Protein AF-A0A920CQP8-F1 (afdb_monomer)

Mean predicted aligned error: 17.4 Å

Solvent-accessible surface area (backbone atoms only — not comparable to full-atom values): 14244 Å² total; per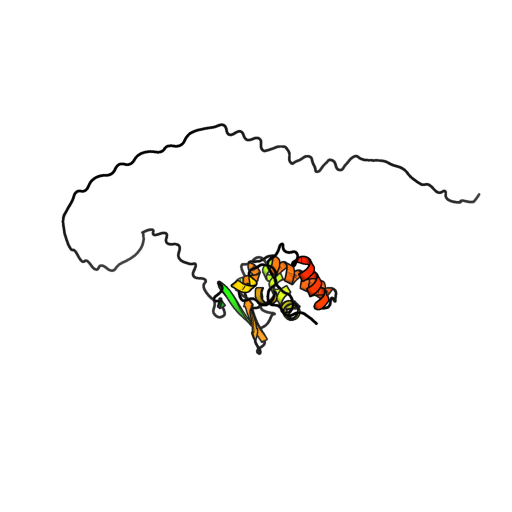-residue (Å²): 134,87,84,89,82,88,80,86,83,84,89,83,87,88,78,98,78,86,84,82,78,85,82,78,86,86,86,86,88,83,88,74,89,81,84,85,82,82,84,89,85,87,84,78,90,80,79,89,82,90,86,82,89,84,89,82,92,77,93,74,94,77,89,82,84,87,88,89,80,93,72,98,68,86,70,77,82,79,74,82,70,51,103,52,44,47,76,44,98,67,72,37,49,29,33,60,30,77,28,82,90,41,78,57,72,88,47,71,89,48,62,69,66,54,54,49,42,49,54,42,34,59,77,38,38,78,56,27,55,52,28,54,33,41,79,58,53,29,74,74,62,68,33,42,16,39,29,37,31,45,38,67,46,74,48,96,88,48,31,27,31,33,27,49,53,35,81,78,34,68,63,52,43,52,49,36,51,51,49,47,53,40,46,75,71,69,48,50,69,53,58,47,39,52,52,52,46,69,69,44,73,72,77,86,42,39,73,62,21,83,34,66,85,73,130

Organism: NCBI:txid116718

Secondary structure (DSSP, 8-state):
-----------------S--SSSSSSSSS-----------------------------------------------------TTEEE-TTS-EEEEESSTTS--GGGTTS-HHHHHHHHHHHHTHHHHTTS---SS-HHHHT--SGGGGTEEEE-TTS-EEEEGGGGG-HHHHHHHHHHHHHHHTT--HHHHHHHHHHHHTTTTSPPPPSPPP--

Radius of gyration: 32.51 Å; Cα contacts (8 Å, |Δi|>4): 215; chains: 1; bounding box: 78×114×40 Å

Sequence (215 aa):
MQKEELHVCKGFKICSRMVYYILGNLLLRYTFETKGRGEMMLGKKTRMTILGVILSSMLLSACGAKEAGDSHESEPATVHVGEHQQLAANGDLQETTQGTDKLPAFLDALDPSLKTAYTTAASVKDILSSIPCYCGCGESAGHKSNLNCFIKDANEDGSVVWDDHGTRCGVCVDTATTVAELNKQGKSVKEIRAVIDGTYSTGKYAPPTPTPEVM

Structure (mmCIF, N/CA/C/O backbone):
data_AF-A0A920CQP8-F1
#
_entry.id   AF-A0A920CQP8-F1
#
loop_
_atom_site.group_PDB
_atom_site.id
_atom_site.type_symbol
_atom_site.label_atom_id
_atom_site.label_alt_id
_atom_site.label_comp_id
_atom_site.label_asym_id
_atom_site.label_entity_id
_atom_site.label_seq_id
_atom_site.pdbx_PDB_ins_code
_atom_site.Cartn_x
_atom_site.Cartn_y
_atom_site.Cartn_z
_atom_site.occupancy
_atom_site.B_iso_or_equiv
_atom_site.auth_seq_id
_atom_site.auth_comp_id
_atom_site.auth_asym_id
_atom_site.auth_atom_id
_atom_site.pdbx_PDB_model_num
ATOM 1 N N . MET A 1 1 ? -13.023 72.791 9.646 1.00 36.91 1 MET A N 1
ATOM 2 C CA . MET A 1 1 ? -14.297 72.042 9.722 1.00 36.91 1 MET A CA 1
ATOM 3 C C . MET A 1 1 ? -14.665 71.667 8.294 1.00 36.91 1 MET A C 1
ATOM 5 O O . MET A 1 1 ? -14.957 72.565 7.525 1.00 36.91 1 MET A O 1
ATOM 9 N N . GLN A 1 2 ? -14.247 70.464 7.874 1.00 39.28 2 GLN A N 1
ATOM 10 C CA . GLN A 1 2 ? -15.105 69.296 7.555 1.00 39.28 2 GLN A CA 1
ATOM 11 C C . GLN A 1 2 ? -15.667 69.401 6.116 1.00 39.28 2 GLN A C 1
ATOM 13 O O . GLN A 1 2 ? -16.292 70.398 5.797 1.00 39.28 2 GLN A O 1
ATOM 18 N N . LYS A 1 3 ? -15.470 68.454 5.188 1.00 38.19 3 LYS A N 1
ATOM 19 C CA . LYS A 1 3 ? -15.333 66.991 5.302 1.00 38.19 3 LYS A CA 1
ATOM 20 C C . LYS A 1 3 ? -14.433 66.392 4.208 1.00 38.19 3 LYS A C 1
ATOM 22 O O . LYS A 1 3 ? -14.233 66.986 3.156 1.00 38.19 3 LYS A O 1
ATOM 27 N N . GLU A 1 4 ? -13.933 65.205 4.532 1.00 43.12 4 GLU A N 1
ATOM 28 C CA . GLU A 1 4 ? -13.157 64.257 3.732 1.00 43.12 4 GLU A CA 1
ATOM 29 C C . GLU A 1 4 ? -13.952 63.662 2.556 1.00 43.12 4 GLU A C 1
ATOM 31 O O . GLU A 1 4 ? -15.132 63.365 2.715 1.00 43.12 4 GLU A O 1
ATOM 36 N N . GLU A 1 5 ? -13.269 63.385 1.439 1.00 42.47 5 GLU A N 1
ATOM 37 C CA . GLU A 1 5 ? -13.386 62.113 0.709 1.00 42.47 5 GLU A CA 1
ATOM 38 C C . GLU A 1 5 ? -12.013 61.718 0.137 1.00 42.47 5 GLU A C 1
ATOM 40 O O . GLU A 1 5 ? -11.243 62.544 -0.365 1.00 42.47 5 GLU A O 1
ATOM 45 N N . LEU A 1 6 ? -11.689 60.437 0.315 1.00 36.00 6 LEU A N 1
ATOM 46 C CA . LEU A 1 6 ? -10.375 59.832 0.147 1.00 36.00 6 LEU A CA 1
ATOM 47 C C . LEU A 1 6 ? -10.097 59.536 -1.333 1.00 36.00 6 LEU A C 1
ATOM 49 O O . LEU A 1 6 ? -10.875 58.880 -2.022 1.00 36.00 6 LEU A O 1
ATOM 53 N N . HIS A 1 7 ? -8.950 60.021 -1.799 1.00 36.56 7 HIS A N 1
ATOM 54 C CA . HIS A 1 7 ? -8.471 59.889 -3.164 1.00 36.56 7 HIS A CA 1
ATOM 55 C C . HIS A 1 7 ? -7.953 58.481 -3.494 1.00 36.56 7 HIS A C 1
ATOM 57 O O . HIS A 1 7 ? -7.164 57.878 -2.769 1.00 36.56 7 HIS A O 1
ATOM 63 N N . VAL A 1 8 ? -8.357 58.044 -4.686 1.00 38.94 8 VAL A N 1
ATOM 64 C CA . VAL A 1 8 ? -7.697 57.111 -5.610 1.00 38.94 8 VAL A CA 1
ATOM 65 C C . VAL A 1 8 ? -6.173 57.284 -5.618 1.00 38.94 8 VAL A C 1
ATOM 67 O O . VAL A 1 8 ? -5.710 58.417 -5.667 1.00 38.94 8 VAL A O 1
ATOM 70 N N . CYS A 1 9 ? -5.401 56.193 -5.741 1.00 34.19 9 CYS A N 1
ATOM 71 C CA . CYS A 1 9 ? -4.219 56.216 -6.615 1.00 34.19 9 CYS A CA 1
ATOM 72 C C . CYS A 1 9 ? -3.717 54.829 -7.042 1.00 34.19 9 CYS A C 1
ATOM 74 O O . CYS A 1 9 ? -3.412 53.953 -6.237 1.00 34.19 9 CYS A O 1
ATOM 76 N N . LYS A 1 10 ? -3.609 54.686 -8.366 1.00 40.91 10 LYS A N 1
ATOM 77 C CA . LYS A 1 10 ? -2.920 53.631 -9.107 1.00 40.91 10 LYS A CA 1
ATOM 78 C C . LYS A 1 10 ? -1.403 53.880 -9.079 1.00 40.91 10 LYS A C 1
ATOM 80 O O . LYS A 1 10 ? -0.983 54.997 -9.347 1.00 40.91 10 LYS A O 1
ATOM 85 N N . GLY A 1 11 ? -0.626 52.805 -8.921 1.00 37.16 11 GLY A N 1
ATOM 86 C CA . GLY A 1 11 ? 0.708 52.608 -9.513 1.00 37.16 11 GLY A CA 1
ATOM 87 C C . GLY A 1 11 ? 1.925 53.267 -8.844 1.00 37.16 11 GLY A C 1
ATOM 88 O O . GLY A 1 11 ? 2.045 54.484 -8.833 1.00 37.16 11 GLY A O 1
ATOM 89 N N . PHE A 1 12 ? 2.914 52.451 -8.447 1.00 34.50 12 PHE A N 1
ATOM 90 C CA . PHE A 1 12 ? 4.338 52.816 -8.503 1.00 34.50 12 PHE A CA 1
ATOM 91 C C . PHE A 1 12 ? 5.248 51.570 -8.525 1.00 34.50 12 PHE A C 1
ATOM 93 O O . PHE A 1 12 ? 5.001 50.586 -7.833 1.00 34.50 12 PHE A O 1
ATOM 100 N N . LYS A 1 13 ? 6.287 51.628 -9.370 1.00 44.31 13 LYS A N 1
ATOM 101 C CA . LYS A 1 13 ? 7.457 50.727 -9.444 1.00 44.31 13 LYS A CA 1
ATOM 102 C C . LYS A 1 13 ? 8.353 50.888 -8.197 1.00 44.31 13 LYS A C 1
ATOM 104 O O . LYS A 1 13 ? 8.151 51.836 -7.452 1.00 44.31 13 LYS A O 1
ATOM 109 N N . ILE A 1 14 ? 9.421 50.069 -8.118 1.00 41.69 14 ILE A N 1
ATOM 110 C CA . ILE A 1 14 ? 10.598 50.078 -7.196 1.00 41.69 14 ILE A CA 1
ATOM 111 C C . ILE A 1 14 ? 10.484 48.926 -6.164 1.00 41.69 14 ILE A C 1
ATOM 113 O O . ILE A 1 14 ? 9.436 48.760 -5.569 1.00 41.69 14 ILE A O 1
ATOM 117 N N . CYS A 1 15 ? 11.455 48.038 -5.909 1.00 39.31 15 CYS A N 1
ATOM 118 C CA . CYS A 1 15 ? 12.900 48.043 -6.135 1.00 39.31 15 CYS A CA 1
ATOM 119 C C . CYS A 1 15 ? 13.422 46.608 -6.345 1.00 39.31 15 CYS A C 1
ATOM 121 O O . CYS A 1 15 ? 13.161 45.722 -5.536 1.00 39.31 15 CYS A O 1
ATOM 123 N N . SER A 1 16 ? 14.227 46.404 -7.389 1.00 47.78 16 SER A N 1
ATOM 124 C CA . SER A 1 16 ? 15.095 45.237 -7.561 1.00 47.78 16 SER A CA 1
ATOM 125 C C . SER A 1 16 ? 16.430 45.509 -6.867 1.00 47.78 16 SER A C 1
ATOM 127 O O . SER A 1 16 ? 17.329 46.109 -7.455 1.00 47.78 16 SER A O 1
ATOM 129 N N . ARG A 1 17 ? 16.561 45.091 -5.609 1.00 48.47 17 ARG A N 1
ATOM 130 C CA . ARG A 1 17 ? 17.841 44.839 -4.932 1.00 48.47 17 ARG A CA 1
ATOM 131 C C . ARG A 1 17 ? 17.520 44.144 -3.616 1.00 48.47 17 ARG A C 1
ATOM 133 O O . ARG A 1 17 ? 16.613 44.585 -2.927 1.00 48.47 17 ARG A O 1
ATOM 140 N N . MET A 1 18 ? 18.303 43.123 -3.270 1.00 43.16 18 MET A N 1
ATOM 141 C CA . MET A 1 18 ? 18.299 42.447 -1.962 1.00 43.16 18 MET A CA 1
ATOM 142 C C . MET A 1 18 ? 17.491 41.147 -1.832 1.00 43.16 18 MET A C 1
ATOM 144 O O . MET A 1 18 ? 16.863 40.923 -0.812 1.00 43.16 18 MET A O 1
ATOM 148 N N . VAL A 1 19 ? 17.633 40.229 -2.798 1.00 39.88 19 VAL A N 1
ATOM 149 C CA . VAL A 1 19 ? 17.934 38.810 -2.480 1.00 39.88 19 VAL A CA 1
ATOM 150 C C . VAL A 1 19 ? 18.975 38.268 -3.479 1.00 39.88 19 VAL A C 1
ATOM 152 O O . VAL A 1 19 ? 18.875 37.177 -4.019 1.00 39.88 19 VAL A O 1
ATOM 155 N N . TYR A 1 20 ? 20.014 39.066 -3.743 1.00 45.50 20 TYR A N 1
ATOM 156 C CA . TYR A 1 20 ? 21.265 38.632 -4.390 1.00 45.50 20 TYR A CA 1
ATOM 157 C C . TYR A 1 20 ? 22.292 38.179 -3.330 1.00 45.50 20 TYR A C 1
ATOM 159 O O . TYR A 1 20 ? 23.486 38.405 -3.474 1.00 45.50 20 TYR A O 1
ATOM 167 N N . TYR A 1 21 ? 21.827 37.575 -2.228 1.00 42.97 21 TYR A N 1
ATOM 168 C CA . TYR A 1 21 ? 22.677 37.203 -1.086 1.00 42.97 21 TYR A CA 1
ATOM 169 C C . TYR A 1 21 ? 22.632 35.718 -0.689 1.00 42.97 21 TYR A C 1
ATOM 171 O O . TYR A 1 21 ? 23.259 35.344 0.294 1.00 42.97 21 TYR A O 1
ATOM 179 N N . ILE A 1 22 ? 21.981 34.846 -1.475 1.00 42.81 22 ILE A N 1
ATOM 180 C CA . ILE A 1 22 ? 22.074 33.371 -1.315 1.00 42.81 22 ILE A CA 1
ATOM 181 C C . ILE A 1 22 ? 22.376 32.676 -2.668 1.00 42.81 22 ILE A C 1
ATOM 183 O O . ILE A 1 22 ? 22.144 31.493 -2.861 1.00 42.81 22 ILE A O 1
ATOM 187 N N . LEU A 1 23 ? 22.955 33.406 -3.628 1.00 46.78 23 LEU A N 1
ATOM 188 C CA . LEU A 1 23 ? 23.471 32.861 -4.901 1.00 46.78 23 LEU A CA 1
ATOM 189 C C . LEU A 1 23 ? 24.950 33.232 -5.121 1.00 46.78 23 LEU A C 1
ATOM 191 O O . LEU A 1 23 ? 25.398 33.434 -6.243 1.00 46.78 23 LEU A O 1
ATOM 195 N N . GLY A 1 24 ? 25.711 33.361 -4.029 1.00 46.56 24 GLY A N 1
ATOM 196 C CA . GLY A 1 24 ? 27.101 33.836 -4.042 1.00 46.56 24 GLY A CA 1
ATOM 197 C C . GLY A 1 24 ? 28.081 32.984 -3.238 1.00 46.56 24 GLY A C 1
ATOM 198 O O . GLY A 1 24 ? 29.140 33.484 -2.881 1.00 46.56 24 GLY A O 1
ATOM 199 N N . ASN A 1 25 ? 27.744 31.728 -2.915 1.00 46.44 25 ASN A N 1
ATOM 200 C CA . ASN A 1 25 ? 28.595 30.873 -2.074 1.00 46.44 25 ASN A CA 1
ATOM 201 C C . ASN A 1 25 ? 28.710 29.417 -2.564 1.00 46.44 25 ASN A C 1
ATOM 203 O O . ASN A 1 25 ? 28.795 28.486 -1.771 1.00 46.44 25 ASN A O 1
ATOM 207 N N . LEU A 1 26 ? 28.725 29.217 -3.886 1.00 44.88 26 LEU A N 1
ATOM 208 C CA . LEU A 1 26 ? 29.024 27.912 -4.492 1.00 44.88 26 LEU A CA 1
ATOM 209 C C . LEU A 1 26 ? 29.864 28.037 -5.776 1.00 44.88 26 LEU A C 1
ATOM 211 O O . LEU A 1 26 ? 29.662 27.308 -6.738 1.00 44.88 26 LEU A O 1
ATOM 215 N N . LEU A 1 27 ? 30.795 28.996 -5.814 1.00 45.69 27 LEU A N 1
ATOM 216 C CA . LEU A 1 27 ? 31.754 29.163 -6.920 1.00 45.69 27 LEU A CA 1
ATOM 217 C C . LEU A 1 27 ? 33.181 29.463 -6.432 1.00 45.69 27 LEU A C 1
ATOM 219 O O . LEU A 1 27 ? 33.964 30.117 -7.112 1.00 45.69 27 LEU A O 1
ATOM 223 N N . LEU A 1 28 ? 33.549 28.963 -5.252 1.00 44.00 28 LEU A N 1
ATOM 224 C CA . LEU A 1 28 ? 34.915 29.036 -4.734 1.00 44.00 28 LEU A CA 1
ATOM 225 C C . LEU A 1 28 ? 35.228 27.748 -3.981 1.00 44.00 28 LEU A C 1
ATOM 227 O O . LEU A 1 28 ? 34.918 27.636 -2.799 1.00 44.00 28 LEU A O 1
ATOM 231 N N . ARG A 1 29 ? 35.812 26.796 -4.718 1.00 51.31 29 ARG A N 1
ATOM 232 C CA . ARG A 1 29 ? 36.567 25.592 -4.310 1.00 51.31 29 ARG A CA 1
ATOM 233 C C . ARG A 1 29 ? 36.180 24.458 -5.249 1.00 51.31 29 ARG A C 1
ATOM 235 O O . ARG A 1 29 ? 35.235 23.753 -4.961 1.00 51.31 29 ARG A O 1
ATOM 242 N N . TYR A 1 30 ? 36.869 24.342 -6.380 1.00 37.16 30 TYR A N 1
ATOM 243 C CA . TYR A 1 30 ? 37.320 23.069 -6.970 1.00 37.16 30 TYR A CA 1
ATOM 244 C C . TYR A 1 30 ? 38.124 23.368 -8.249 1.00 37.16 30 TYR A C 1
ATOM 246 O O . TYR A 1 30 ? 37.861 22.862 -9.331 1.00 37.16 30 TYR A O 1
ATOM 254 N N . THR A 1 31 ? 39.139 24.225 -8.127 1.00 38.22 31 THR A N 1
ATOM 255 C CA . THR A 1 31 ? 40.313 24.151 -9.001 1.00 38.22 31 THR A CA 1
ATOM 256 C C . THR A 1 31 ? 41.312 23.254 -8.284 1.00 38.22 31 THR A C 1
ATOM 258 O O . THR A 1 31 ? 41.996 23.706 -7.366 1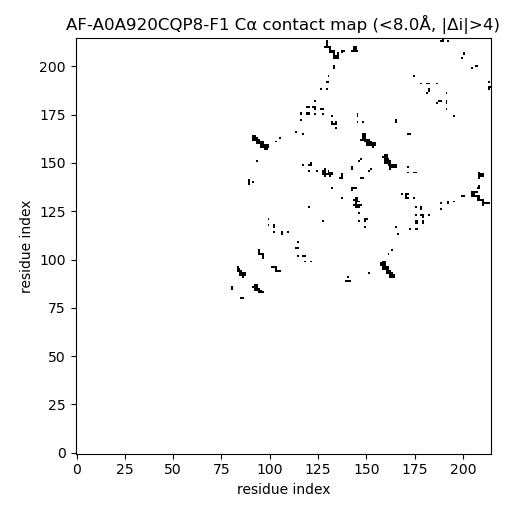.00 38.22 31 THR A O 1
ATOM 261 N N . PHE A 1 32 ? 41.351 21.973 -8.645 1.00 37.88 32 PHE A N 1
ATOM 262 C CA . PHE A 1 32 ? 42.477 21.114 -8.300 1.00 37.88 32 PHE A CA 1
ATOM 263 C C . PHE A 1 32 ? 43.067 20.540 -9.582 1.00 37.88 32 PHE A C 1
ATOM 265 O O . PHE A 1 32 ? 42.533 19.636 -10.220 1.00 37.88 32 PHE A O 1
ATOM 272 N N . GLU A 1 33 ? 44.177 21.165 -9.944 1.00 41.97 33 GLU A N 1
ATOM 273 C CA . GLU A 1 33 ? 45.219 20.700 -10.835 1.00 41.97 33 GLU A CA 1
ATOM 274 C C . GLU A 1 33 ? 45.633 19.263 -10.467 1.00 41.97 33 GLU A C 1
ATOM 276 O O . GLU A 1 33 ? 46.139 19.030 -9.370 1.00 41.97 33 GLU A O 1
ATOM 281 N N . THR A 1 34 ? 45.501 18.299 -11.381 1.00 41.91 34 THR A N 1
ATOM 282 C CA . THR A 1 34 ? 46.427 17.157 -11.408 1.00 41.91 34 THR A CA 1
ATOM 283 C C . THR A 1 34 ? 46.917 16.929 -12.829 1.00 41.91 34 THR A C 1
ATOM 285 O O . THR A 1 34 ? 46.241 16.438 -13.728 1.00 41.91 34 THR A O 1
ATOM 288 N N . LYS A 1 35 ? 48.155 17.367 -13.010 1.00 36.91 35 LYS A N 1
ATOM 289 C CA . LYS A 1 35 ? 49.009 17.190 -14.168 1.00 36.91 35 LYS A CA 1
ATOM 290 C C . LYS A 1 35 ? 49.629 15.792 -14.128 1.00 36.91 35 LYS A C 1
ATOM 292 O O . LYS A 1 35 ? 50.459 15.533 -13.267 1.00 36.91 35 LYS A O 1
ATOM 297 N N . GLY A 1 36 ? 49.264 14.967 -15.110 1.00 35.59 36 GLY A N 1
ATOM 298 C CA . GLY A 1 36 ? 50.109 13.968 -15.779 1.00 35.59 36 GLY A CA 1
ATOM 299 C C . GLY A 1 36 ? 50.579 12.730 -15.002 1.00 35.59 36 GLY A C 1
ATOM 300 O O . GLY A 1 36 ? 51.093 12.832 -13.889 1.00 35.59 36 GLY A O 1
ATOM 301 N N . ARG A 1 37 ? 50.548 11.572 -15.692 1.00 45.2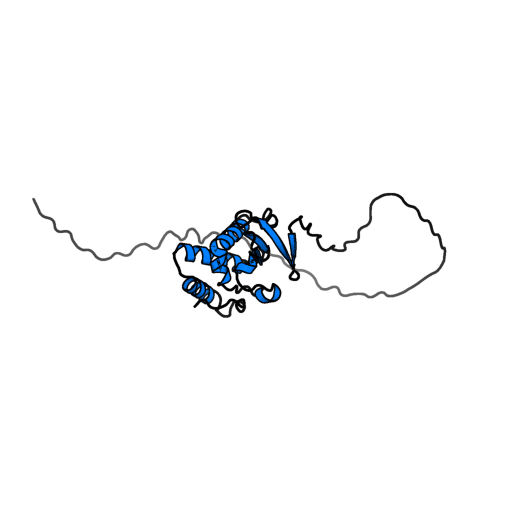8 37 ARG A N 1
ATOM 302 C CA . ARG A 1 37 ? 51.736 10.753 -16.054 1.00 45.28 37 ARG A CA 1
ATOM 303 C C . ARG A 1 37 ? 51.387 9.284 -16.334 1.00 45.28 37 ARG A C 1
ATOM 305 O O . ARG A 1 37 ? 50.792 8.639 -15.486 1.00 45.28 37 ARG A O 1
ATOM 312 N N . GLY A 1 38 ? 51.892 8.792 -17.472 1.00 36.06 38 GLY A N 1
ATOM 313 C CA . GLY A 1 38 ? 52.371 7.415 -17.689 1.00 36.06 38 GLY A CA 1
ATOM 314 C C . GLY A 1 38 ? 51.285 6.355 -17.862 1.00 36.06 38 GLY A C 1
ATOM 315 O O . GLY A 1 38 ? 50.618 5.990 -16.910 1.00 36.06 38 GLY A O 1
ATOM 316 N N . GLU A 1 39 ? 50.964 5.941 -19.084 1.00 45.16 39 GLU A N 1
ATOM 317 C CA . GLU A 1 39 ? 51.681 4.925 -19.878 1.00 45.16 39 GLU A CA 1
ATOM 318 C C . GLU A 1 39 ? 51.476 3.482 -19.395 1.00 45.16 39 GLU A C 1
ATOM 320 O O . GLU A 1 39 ? 51.859 3.068 -18.305 1.00 45.16 39 GLU A O 1
ATOM 325 N N . MET A 1 40 ? 50.858 2.730 -20.304 1.00 38.62 40 MET A N 1
ATOM 326 C CA . MET A 1 40 ? 50.612 1.298 -20.289 1.00 38.62 40 MET A CA 1
ATOM 327 C C . MET A 1 40 ? 51.930 0.524 -20.194 1.00 38.62 40 MET A C 1
ATOM 329 O O . MET A 1 40 ? 52.860 0.812 -20.944 1.00 38.62 40 MET A O 1
ATOM 333 N N . MET A 1 41 ? 51.980 -0.525 -19.372 1.00 38.75 41 MET A N 1
ATOM 334 C CA . MET A 1 41 ? 53.038 -1.534 -19.454 1.00 38.75 41 MET A CA 1
ATOM 335 C C . MET A 1 41 ? 52.428 -2.913 -19.681 1.00 38.75 41 MET A C 1
ATOM 337 O O . MET A 1 41 ? 51.878 -3.554 -18.789 1.00 38.75 41 MET A O 1
ATOM 341 N N . LEU A 1 42 ? 52.543 -3.332 -20.937 1.00 41.62 42 LEU A N 1
ATOM 342 C CA . LEU A 1 42 ? 52.335 -4.673 -21.453 1.00 41.62 42 LEU A CA 1
ATOM 343 C C . LEU A 1 42 ? 53.687 -5.407 -21.456 1.00 41.62 42 LEU A C 1
ATOM 345 O O . LEU A 1 42 ? 54.655 -4.921 -22.035 1.00 41.62 42 LEU A O 1
ATOM 349 N N . GLY A 1 43 ? 53.741 -6.611 -20.888 1.00 35.75 43 GLY A N 1
ATOM 350 C CA . GLY A 1 43 ? 54.878 -7.534 -21.008 1.00 35.75 43 GLY A CA 1
ATOM 351 C C . GLY A 1 43 ? 55.163 -8.241 -19.683 1.00 35.75 43 GLY A C 1
ATOM 352 O O . GLY A 1 43 ? 55.028 -7.648 -18.630 1.00 35.75 43 GLY A O 1
ATOM 353 N N . LYS A 1 44 ? 55.549 -9.510 -19.618 1.00 43.12 44 LYS A N 1
ATOM 354 C CA . LYS A 1 44 ? 55.984 -10.472 -20.629 1.00 43.12 44 LYS A CA 1
ATOM 355 C C . LYS A 1 44 ? 55.715 -11.866 -20.066 1.00 43.12 44 LYS A C 1
ATOM 357 O O . LYS A 1 44 ? 55.752 -12.100 -18.864 1.00 43.12 44 LYS A O 1
ATOM 362 N N . LYS A 1 45 ? 55.463 -1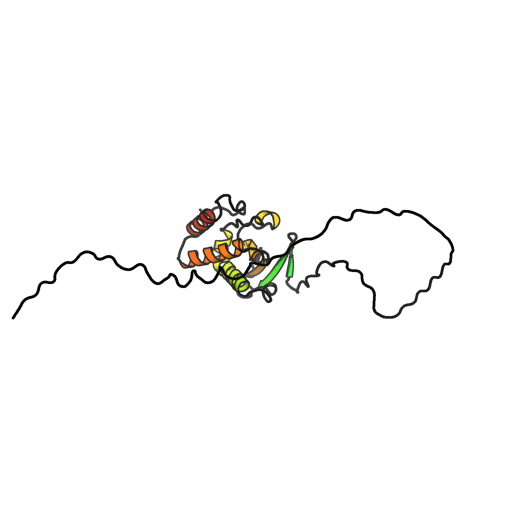2.781 -20.990 1.00 47.28 45 LYS A N 1
ATOM 363 C CA . LYS A 1 45 ? 55.304 -14.215 -20.778 1.00 47.28 45 LYS A CA 1
ATOM 364 C C . LYS A 1 45 ? 56.660 -14.806 -20.385 1.00 47.28 45 LYS A C 1
ATOM 366 O O . LYS A 1 45 ? 57.608 -14.609 -21.141 1.00 47.28 45 LYS A O 1
ATOM 371 N N . THR A 1 46 ? 56.711 -15.618 -19.333 1.00 49.97 46 THR A N 1
ATOM 372 C CA . THR A 1 46 ? 57.771 -16.624 -19.180 1.00 49.97 46 THR A CA 1
ATOM 373 C C . THR A 1 46 ? 57.138 -17.929 -18.717 1.00 49.97 46 THR A C 1
ATOM 375 O O . THR A 1 46 ? 56.647 -18.056 -17.601 1.00 49.97 46 THR A O 1
ATOM 378 N N . ARG A 1 47 ? 57.074 -18.868 -19.661 1.00 56.25 47 ARG A N 1
ATOM 379 C CA . ARG A 1 47 ? 56.771 -20.286 -19.455 1.00 56.25 47 ARG A CA 1
ATOM 380 C C . ARG A 1 47 ? 58.011 -20.992 -18.889 1.00 56.25 47 ARG A C 1
ATOM 382 O O . ARG A 1 47 ? 59.108 -20.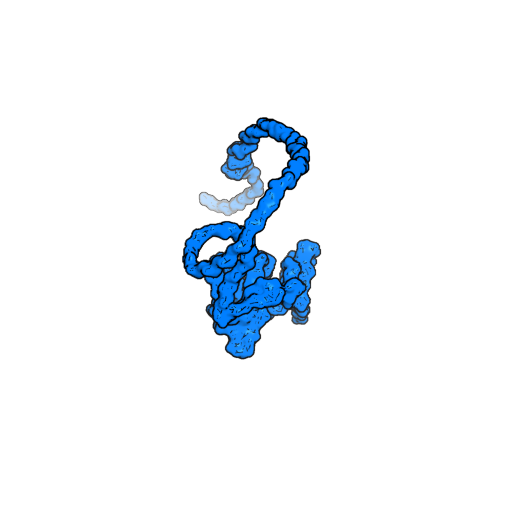469 -19.056 1.00 56.25 47 ARG A O 1
ATOM 389 N N . MET A 1 48 ? 57.806 -22.246 -18.458 1.00 48.75 48 MET A N 1
ATOM 390 C CA . MET A 1 48 ? 58.807 -23.334 -18.384 1.00 48.75 48 MET A CA 1
ATOM 391 C C . MET A 1 48 ? 59.720 -23.306 -17.132 1.00 48.75 48 MET A C 1
ATOM 393 O O . MET A 1 48 ? 60.253 -22.263 -16.797 1.00 48.75 48 MET A O 1
ATOM 397 N N . THR A 1 49 ? 59.984 -24.390 -16.382 1.00 43.41 49 THR A N 1
ATOM 398 C CA . THR A 1 49 ? 59.695 -25.833 -16.549 1.00 43.41 49 THR A CA 1
ATOM 399 C C . THR A 1 49 ? 59.904 -26.582 -15.214 1.00 43.41 49 THR A C 1
ATOM 401 O O . THR A 1 49 ? 60.842 -26.280 -14.489 1.00 43.41 49 THR A O 1
ATOM 404 N N . ILE A 1 50 ? 59.020 -27.552 -14.949 1.00 51.66 50 ILE A N 1
ATOM 405 C CA . ILE A 1 50 ? 59.152 -28.896 -14.327 1.00 51.66 50 ILE A CA 1
ATOM 406 C C . ILE A 1 50 ? 60.510 -29.305 -13.720 1.00 51.66 50 ILE A C 1
ATOM 408 O O . ILE A 1 50 ? 61.508 -29.272 -14.425 1.00 51.66 50 ILE A O 1
ATOM 412 N N . LEU A 1 51 ? 60.475 -29.876 -12.504 1.00 47.78 51 LEU A N 1
ATOM 413 C CA . LEU A 1 51 ? 61.196 -31.081 -12.008 1.00 47.78 51 LEU A CA 1
ATOM 414 C C . LEU A 1 51 ? 60.937 -31.154 -10.484 1.00 47.78 51 LEU A C 1
ATOM 416 O O . LEU A 1 51 ? 61.095 -30.148 -9.814 1.00 47.78 51 LEU A O 1
ATOM 420 N N . GLY A 1 52 ? 60.533 -32.227 -9.812 1.00 43.19 52 GLY A N 1
ATOM 421 C CA . GLY A 1 52 ? 60.314 -33.620 -10.151 1.00 43.19 52 GLY A CA 1
ATOM 422 C C . GLY A 1 52 ? 60.435 -34.447 -8.857 1.00 43.19 52 GLY A C 1
ATOM 423 O O . GLY A 1 52 ? 61.445 -34.352 -8.176 1.00 43.19 52 GLY A O 1
ATOM 424 N N . VAL A 1 53 ? 59.443 -35.314 -8.630 1.00 50.56 53 VAL A N 1
ATOM 425 C CA . VAL A 1 53 ? 59.543 -36.644 -7.990 1.00 50.56 53 VAL A CA 1
ATOM 426 C C . VAL A 1 53 ? 59.590 -36.766 -6.439 1.00 50.56 53 VAL A C 1
ATOM 428 O O . VAL A 1 53 ? 60.349 -36.100 -5.750 1.00 50.56 53 VAL A O 1
ATOM 431 N N . ILE A 1 54 ? 58.858 -37.801 -5.980 1.00 52.78 54 ILE A N 1
ATOM 432 C CA . ILE A 1 54 ? 59.058 -38.696 -4.810 1.00 52.78 54 ILE A CA 1
ATOM 433 C C . ILE A 1 54 ? 58.165 -38.379 -3.591 1.00 52.78 54 ILE A C 1
ATOM 435 O O . ILE A 1 54 ? 58.365 -37.403 -2.887 1.00 52.78 54 ILE A O 1
ATOM 439 N N . LEU A 1 55 ? 57.034 -39.085 -3.446 1.00 52.09 55 LEU A N 1
ATOM 440 C CA . LEU A 1 55 ? 56.859 -40.348 -2.691 1.00 52.09 55 LEU A CA 1
ATOM 441 C C . LEU A 1 55 ? 56.906 -40.114 -1.170 1.00 52.09 55 LEU A C 1
ATOM 443 O O . LEU A 1 55 ? 57.982 -39.913 -0.626 1.00 52.09 55 LEU A O 1
ATOM 447 N N . SER A 1 56 ? 55.763 -40.201 -0.486 1.00 48.03 56 SER A N 1
ATOM 448 C CA . SER A 1 56 ? 55.585 -41.093 0.672 1.00 48.03 56 SER A CA 1
ATOM 449 C C . SER A 1 56 ? 54.209 -40.877 1.297 1.00 48.03 56 SER A C 1
ATOM 451 O O . SER A 1 56 ? 53.834 -39.769 1.675 1.00 48.03 56 SER A O 1
ATOM 453 N N . SER A 1 57 ? 53.462 -41.964 1.408 1.00 55.91 57 SER A N 1
ATOM 454 C CA . SER A 1 57 ? 52.218 -42.066 2.154 1.00 55.91 57 SER A CA 1
ATOM 455 C C . SER A 1 57 ? 52.489 -41.912 3.652 1.00 55.91 57 SER A C 1
ATOM 457 O O . SER A 1 57 ? 53.263 -42.691 4.200 1.00 55.91 57 SER A O 1
ATOM 459 N N . MET A 1 58 ? 51.794 -41.001 4.337 1.00 58.62 58 MET A N 1
ATOM 460 C CA . MET A 1 58 ? 51.536 -41.126 5.775 1.00 58.62 58 MET A CA 1
ATOM 461 C C . MET A 1 58 ? 50.129 -40.625 6.101 1.00 58.62 58 MET A C 1
ATOM 463 O O . MET A 1 58 ? 49.836 -39.435 6.062 1.00 58.62 58 MET A O 1
ATOM 467 N N . LEU A 1 59 ? 49.261 -41.584 6.417 1.00 58.16 59 LEU A N 1
ATOM 468 C CA . LEU A 1 59 ? 48.016 -41.372 7.138 1.00 58.16 59 LEU A CA 1
ATOM 469 C C . LEU A 1 59 ? 48.366 -41.105 8.605 1.00 58.16 59 LEU A C 1
ATOM 471 O O . LEU A 1 59 ? 48.833 -42.013 9.290 1.00 58.16 59 LEU A O 1
ATOM 475 N N . LEU A 1 60 ? 48.094 -39.899 9.099 1.00 57.94 60 LEU A N 1
ATOM 476 C CA . LEU A 1 60 ? 47.874 -39.667 10.524 1.00 57.94 60 LEU A CA 1
ATOM 477 C C . LEU A 1 60 ? 46.518 -38.979 10.701 1.00 57.94 60 LEU A C 1
ATOM 479 O O . LEU A 1 60 ? 46.350 -37.804 10.390 1.00 57.94 60 LEU A O 1
ATOM 483 N N . SER A 1 61 ? 45.553 -39.745 11.215 1.00 59.31 61 SER A N 1
ATOM 484 C CA . SER A 1 61 ? 44.420 -39.196 11.957 1.00 59.31 61 SER A CA 1
ATOM 485 C C . SER A 1 61 ? 44.949 -38.592 13.252 1.00 59.31 61 SER A C 1
ATOM 487 O O . SER A 1 61 ? 45.482 -39.314 14.094 1.00 59.31 61 SER A O 1
ATOM 489 N N . ALA A 1 62 ? 44.778 -37.285 13.414 1.00 57.78 62 ALA A N 1
ATOM 490 C CA . ALA A 1 62 ? 44.945 -36.593 14.682 1.00 57.78 62 ALA A CA 1
ATOM 491 C C . ALA A 1 62 ? 43.782 -35.605 14.848 1.00 57.78 62 ALA A C 1
ATOM 493 O O . ALA A 1 62 ? 43.654 -34.639 14.101 1.00 57.78 62 ALA A O 1
ATOM 494 N N . CYS A 1 63 ? 42.910 -35.880 15.816 1.00 64.44 63 CYS A N 1
ATOM 495 C CA . CYS A 1 63 ? 41.930 -34.925 16.319 1.00 64.44 63 CYS A CA 1
ATOM 496 C C . CYS A 1 63 ? 42.625 -33.944 17.277 1.00 64.44 63 CYS A C 1
ATOM 498 O O . CYS A 1 63 ? 43.335 -34.394 18.175 1.00 64.44 63 CYS A O 1
ATOM 500 N N . GLY A 1 64 ? 42.354 -32.637 17.158 1.00 44.53 64 GLY A N 1
ATOM 501 C CA . GLY A 1 64 ? 42.602 -31.683 18.249 1.00 44.53 64 GLY A CA 1
ATOM 502 C C . GLY A 1 64 ? 42.906 -30.231 17.852 1.00 44.53 64 GLY A C 1
ATOM 503 O O . GLY A 1 64 ? 44.036 -29.919 17.518 1.00 44.53 64 GLY A O 1
ATOM 504 N N . ALA A 1 65 ? 41.897 -29.367 18.023 1.00 44.41 65 ALA A N 1
ATOM 505 C CA . ALA A 1 65 ? 41.940 -27.933 18.364 1.00 44.41 65 ALA A CA 1
ATOM 506 C C . ALA A 1 65 ? 42.655 -26.890 17.453 1.00 44.41 65 ALA A C 1
ATOM 508 O O . ALA A 1 65 ? 43.854 -26.672 17.545 1.00 44.41 65 ALA A O 1
ATOM 509 N N . LYS A 1 66 ? 41.799 -26.114 16.764 1.00 43.28 66 LYS A N 1
ATOM 510 C CA . LYS A 1 66 ? 41.627 -24.640 16.834 1.00 43.28 66 LYS A CA 1
ATOM 511 C C . LYS A 1 66 ? 42.653 -23.674 16.171 1.00 43.28 66 LYS A C 1
ATOM 513 O O . LYS A 1 66 ? 43.774 -23.517 16.631 1.00 43.28 66 LYS A O 1
ATOM 518 N N . GLU A 1 67 ? 42.093 -22.944 15.187 1.00 40.69 67 GLU A N 1
ATOM 519 C CA . GLU A 1 67 ? 42.459 -21.716 14.434 1.00 40.69 67 GLU A CA 1
ATOM 520 C C . GLU A 1 67 ? 43.741 -21.652 13.576 1.00 40.69 67 GLU A C 1
ATOM 522 O O . GLU A 1 67 ? 44.851 -21.581 14.094 1.00 40.69 67 GLU A O 1
ATOM 527 N N . ALA A 1 68 ? 43.554 -21.502 12.254 1.00 40.38 68 ALA A N 1
ATOM 528 C CA . ALA A 1 68 ? 43.871 -20.290 11.466 1.00 40.38 68 ALA A CA 1
ATOM 529 C C . ALA A 1 68 ? 44.081 -20.652 9.980 1.00 40.38 68 ALA A C 1
ATOM 531 O O . ALA A 1 68 ? 45.014 -21.379 9.645 1.00 40.38 68 ALA A O 1
ATOM 532 N N . GLY A 1 69 ? 43.246 -20.126 9.079 1.00 31.19 69 GLY A N 1
ATOM 533 C CA . GLY A 1 69 ? 43.426 -20.327 7.639 1.00 31.19 69 GLY A CA 1
ATOM 534 C C . GLY A 1 69 ? 42.234 -19.889 6.799 1.00 31.19 69 GLY A C 1
ATOM 535 O O . GLY A 1 69 ? 41.370 -20.695 6.492 1.00 31.19 69 GLY A O 1
ATOM 536 N N . ASP A 1 70 ? 42.230 -18.600 6.475 1.00 35.12 70 ASP A N 1
ATOM 537 C CA . ASP A 1 70 ? 41.638 -17.944 5.305 1.00 35.12 70 ASP A CA 1
ATOM 538 C C . ASP A 1 70 ? 41.110 -18.861 4.177 1.00 35.12 70 ASP A C 1
ATOM 540 O O . ASP A 1 70 ? 41.873 -19.532 3.482 1.00 35.12 70 ASP A O 1
ATOM 544 N N . SER A 1 71 ? 39.799 -18.792 3.940 1.00 34.34 71 SER A N 1
ATOM 545 C CA . SER A 1 71 ? 39.211 -18.943 2.611 1.00 34.34 71 SER A CA 1
ATOM 546 C C . SER A 1 71 ? 37.976 -18.052 2.526 1.00 34.34 71 SER A C 1
ATOM 548 O O . SER A 1 71 ? 36.918 -18.352 3.077 1.00 34.34 71 SER A O 1
ATOM 550 N N . HIS A 1 72 ? 38.145 -16.919 1.853 1.00 39.75 72 HIS A N 1
ATOM 551 C CA . HIS A 1 72 ? 37.100 -15.975 1.481 1.00 39.75 72 HIS A CA 1
ATOM 552 C C . HIS A 1 72 ? 36.164 -16.607 0.426 1.00 39.75 72 HIS A C 1
ATOM 554 O O . HIS A 1 72 ? 36.209 -16.271 -0.755 1.00 39.75 72 HIS A O 1
ATOM 560 N N . GLU A 1 73 ? 35.314 -17.541 0.849 1.00 32.94 73 GLU A N 1
ATOM 561 C CA . GLU A 1 73 ? 34.067 -17.871 0.162 1.00 32.94 73 GLU A CA 1
ATOM 562 C C . GLU A 1 73 ? 32.960 -17.066 0.840 1.00 32.94 73 GLU A C 1
ATOM 564 O O . GLU A 1 73 ? 32.725 -17.165 2.042 1.00 32.94 73 GLU A O 1
ATOM 569 N N . SER A 1 74 ? 32.327 -16.179 0.079 1.00 39.47 74 SER A N 1
ATOM 570 C CA . SER A 1 74 ? 31.149 -15.448 0.525 1.00 39.47 74 SER A CA 1
ATOM 571 C C . SER A 1 74 ? 29.991 -16.431 0.705 1.00 39.47 74 SER A C 1
ATOM 573 O O . SER A 1 74 ? 29.268 -16.724 -0.247 1.00 39.47 74 SER A O 1
ATOM 575 N N . GLU A 1 75 ? 29.855 -16.941 1.927 1.00 35.06 75 GLU A N 1
ATOM 576 C CA . GLU A 1 75 ? 28.657 -17.593 2.450 1.00 35.06 75 GLU A CA 1
ATOM 577 C C . GLU A 1 75 ? 27.413 -16.741 2.123 1.00 35.06 75 GLU A C 1
ATOM 579 O O . GLU A 1 75 ? 27.446 -15.513 2.295 1.00 35.06 75 GLU A O 1
ATOM 584 N N . PRO A 1 76 ? 26.296 -17.338 1.669 1.00 43.41 76 PRO A N 1
ATOM 585 C CA . PRO A 1 76 ? 25.033 -16.622 1.637 1.00 43.41 76 PRO A CA 1
ATOM 586 C C . PRO A 1 76 ? 24.660 -16.316 3.087 1.00 43.41 76 PRO A C 1
ATOM 588 O O . PRO A 1 76 ? 24.630 -17.217 3.923 1.00 43.41 76 PRO A O 1
ATOM 591 N N . ALA A 1 77 ? 24.405 -15.044 3.396 1.00 40.47 77 ALA A N 1
ATOM 592 C CA . ALA A 1 77 ? 23.981 -14.628 4.724 1.00 40.47 77 ALA A CA 1
ATOM 593 C C . ALA A 1 77 ? 22.803 -15.503 5.178 1.00 40.47 77 ALA A C 1
ATOM 595 O O . ALA A 1 77 ? 21.702 -15.415 4.633 1.00 40.47 77 ALA A O 1
ATOM 596 N N . THR A 1 78 ? 23.044 -16.369 6.161 1.00 38.31 78 THR A N 1
ATOM 597 C CA . THR A 1 78 ? 21.991 -17.116 6.836 1.00 38.31 78 THR A CA 1
ATOM 598 C C . THR A 1 78 ? 21.140 -16.098 7.579 1.00 38.31 78 THR A C 1
ATOM 600 O O . THR A 1 78 ? 21.484 -15.666 8.679 1.00 38.31 78 THR A O 1
ATOM 603 N N . VAL A 1 79 ? 20.048 -15.659 6.954 1.00 50.00 79 VAL A N 1
ATOM 604 C CA . VAL A 1 79 ? 18.995 -14.919 7.643 1.00 50.00 79 VAL A CA 1
ATOM 605 C C . VAL A 1 79 ? 18.484 -15.857 8.730 1.00 50.00 79 VAL A C 1
ATOM 607 O O . VAL A 1 79 ? 17.956 -16.927 8.433 1.00 50.00 79 VAL A O 1
ATOM 610 N N . HIS A 1 80 ? 18.706 -15.507 9.996 1.00 51.81 80 HIS A N 1
ATOM 611 C CA . HIS A 1 80 ? 18.097 -16.217 11.112 1.00 51.81 80 HIS A CA 1
ATOM 612 C C . HIS A 1 80 ? 16.590 -15.961 11.060 1.00 51.81 80 HIS A C 1
ATOM 614 O O . HIS A 1 80 ? 16.108 -14.947 11.553 1.00 51.81 80 HIS A O 1
ATOM 620 N N . VAL A 1 81 ? 15.872 -16.868 10.404 1.00 56.84 81 VAL A N 1
ATOM 621 C CA . VAL A 1 81 ? 14.416 -16.852 10.297 1.00 56.84 81 VAL A CA 1
ATOM 622 C C . VAL A 1 81 ? 13.848 -17.146 11.692 1.00 56.84 81 VAL A C 1
ATOM 624 O O . VAL A 1 81 ? 14.018 -18.248 12.213 1.00 56.84 81 VAL A O 1
ATOM 627 N N . GLY A 1 82 ? 13.254 -16.140 12.336 1.00 64.19 82 GLY A N 1
ATOM 628 C CA . GLY A 1 82 ? 12.589 -16.282 13.635 1.00 64.19 82 GLY A CA 1
ATOM 629 C C . GLY A 1 82 ? 11.362 -17.200 13.564 1.00 64.19 82 GLY A C 1
ATOM 630 O O . GLY A 1 82 ? 10.873 -17.507 12.482 1.00 64.19 82 GLY A O 1
ATOM 631 N N . GLU A 1 83 ? 10.826 -17.609 14.719 1.00 70.31 83 GLU A N 1
ATOM 632 C CA . GLU A 1 83 ? 9.773 -18.642 14.865 1.00 70.31 83 GLU A CA 1
ATOM 633 C C . GLU A 1 83 ? 8.441 -18.383 14.119 1.00 70.31 83 GLU A C 1
ATOM 635 O O . GLU A 1 83 ? 7.575 -19.252 14.079 1.00 70.31 83 GLU A O 1
ATOM 640 N N . HIS A 1 84 ? 8.274 -17.233 13.466 1.00 83.38 84 HIS A N 1
ATOM 641 C CA . HIS A 1 84 ? 7.100 -16.889 12.652 1.00 83.38 84 HIS A CA 1
ATOM 642 C C . HIS A 1 84 ? 7.460 -16.260 11.305 1.00 83.38 84 HIS A C 1
ATOM 644 O O . HIS A 1 84 ? 6.616 -15.621 10.674 1.00 83.38 84 HIS A O 1
ATOM 650 N N . GLN A 1 85 ? 8.712 -16.419 10.883 1.00 92.38 85 GLN A N 1
ATOM 651 C CA . GLN A 1 85 ? 9.221 -15.904 9.627 1.00 92.38 85 GLN A CA 1
ATOM 652 C C . GLN A 1 85 ? 9.359 -17.033 8.598 1.00 92.38 85 GLN A C 1
ATOM 654 O O . GLN A 1 85 ? 9.544 -18.201 8.938 1.00 92.38 85 GLN A O 1
ATOM 659 N N . GLN A 1 86 ? 9.268 -16.687 7.321 1.00 94.69 86 GLN A N 1
ATOM 660 C CA . GLN A 1 86 ? 9.502 -17.593 6.203 1.00 94.69 86 GLN A CA 1
ATOM 661 C C . GLN A 1 86 ? 10.061 -16.817 5.012 1.00 94.69 86 GLN A C 1
ATOM 663 O O . GLN A 1 86 ? 9.755 -15.641 4.838 1.00 94.69 86 GLN A O 1
ATOM 668 N N . LEU A 1 87 ? 10.879 -17.473 4.191 1.00 96.75 87 LEU A N 1
ATOM 669 C CA . LEU A 1 87 ? 11.379 -16.900 2.944 1.00 96.75 87 LEU A CA 1
ATOM 670 C C . LEU A 1 87 ? 10.522 -17.415 1.785 1.00 96.75 87 LEU A C 1
ATOM 672 O O . LEU A 1 87 ? 10.472 -18.621 1.533 1.00 96.75 87 LEU A O 1
ATOM 676 N N . ALA A 1 88 ? 9.845 -16.512 1.086 1.00 95.44 88 ALA A N 1
ATOM 677 C CA . ALA A 1 88 ? 9.068 -16.841 -0.097 1.00 95.44 88 ALA A CA 1
ATOM 678 C C . ALA A 1 88 ? 9.982 -17.180 -1.289 1.00 95.44 88 ALA A C 1
ATOM 680 O O . ALA A 1 88 ? 11.149 -16.792 -1.349 1.00 95.44 88 ALA A O 1
ATOM 681 N N . ALA A 1 89 ? 9.443 -17.895 -2.281 1.00 94.75 89 ALA A N 1
ATOM 682 C CA . ALA A 1 89 ? 10.203 -18.332 -3.460 1.00 94.75 89 ALA A CA 1
ATOM 683 C C . ALA A 1 89 ? 10.783 -17.172 -4.298 1.00 94.75 89 ALA A C 1
ATOM 685 O O . ALA A 1 89 ? 11.730 -17.367 -5.056 1.00 94.75 89 ALA A O 1
ATOM 686 N N . ASN A 1 90 ? 10.215 -15.974 -4.160 1.00 93.44 90 ASN A N 1
ATOM 687 C CA . ASN A 1 90 ? 10.663 -14.736 -4.795 1.00 93.44 90 ASN A CA 1
ATOM 688 C C . ASN A 1 90 ? 11.777 -14.008 -4.002 1.00 93.44 90 ASN A C 1
ATOM 690 O O . ASN A 1 90 ? 12.276 -12.986 -4.469 1.00 93.44 90 ASN A O 1
ATOM 694 N N . GLY A 1 91 ? 12.177 -14.522 -2.831 1.00 96.25 91 GLY A N 1
ATOM 695 C CA . GLY A 1 91 ? 13.177 -13.911 -1.950 1.00 96.25 91 GLY A CA 1
ATOM 696 C C . GLY A 1 91 ? 12.628 -12.876 -0.959 1.00 96.25 91 GLY A C 1
ATOM 697 O O . GLY A 1 91 ? 13.416 -12.171 -0.321 1.00 96.25 91 GLY A O 1
ATOM 698 N N . ASP A 1 92 ? 11.308 -12.757 -0.825 1.00 97.44 92 ASP A N 1
ATOM 699 C CA . ASP A 1 92 ? 10.684 -11.899 0.183 1.00 97.44 92 ASP A CA 1
ATOM 700 C C . ASP A 1 92 ? 10.670 -12.602 1.545 1.00 97.44 92 ASP A C 1
ATOM 702 O O . ASP A 1 92 ? 10.351 -13.791 1.657 1.00 97.44 92 ASP A O 1
ATOM 706 N N . LEU A 1 93 ? 11.031 -11.865 2.591 1.00 98.06 93 LEU A N 1
ATOM 707 C CA . LEU A 1 93 ? 10.870 -12.296 3.971 1.00 98.06 93 LEU A CA 1
ATOM 708 C C . LEU A 1 93 ? 9.434 -11.998 4.396 1.00 98.06 93 LEU A C 1
ATOM 710 O O . LEU A 1 93 ? 8.982 -10.855 4.361 1.00 98.06 93 LEU A O 1
ATOM 714 N N . GLN A 1 94 ? 8.726 -13.029 4.832 1.00 98.25 94 GLN A N 1
ATOM 715 C CA . GLN A 1 94 ? 7.359 -12.922 5.316 1.00 98.25 94 GLN A CA 1
ATOM 716 C C . GLN A 1 94 ? 7.290 -13.275 6.791 1.00 98.25 94 GLN A C 1
ATOM 718 O O . GLN A 1 94 ? 7.953 -14.207 7.238 1.00 98.25 94 GLN A O 1
ATOM 723 N N . GLU A 1 95 ? 6.471 -12.552 7.547 1.00 98.38 95 GLU A N 1
ATOM 724 C CA . GLU A 1 95 ? 6.290 -12.775 8.982 1.00 98.38 95 GLU A CA 1
ATOM 725 C C . GLU A 1 95 ? 4.812 -12.717 9.351 1.00 98.38 95 GLU A C 1
ATOM 727 O O . GLU A 1 95 ? 4.095 -11.827 8.901 1.00 98.38 95 GLU A O 1
ATOM 732 N N . THR A 1 96 ? 4.350 -13.654 10.180 1.00 98.06 96 THR A N 1
ATOM 733 C CA . THR A 1 96 ? 2.958 -13.661 10.653 1.00 98.06 96 THR A CA 1
ATOM 734 C C . THR A 1 96 ? 2.831 -12.994 12.019 1.00 98.06 96 THR A C 1
ATOM 736 O O . THR A 1 96 ? 3.531 -13.367 12.962 1.00 98.06 96 THR A O 1
ATOM 739 N N . THR A 1 97 ? 1.896 -12.053 12.162 1.00 97.81 97 THR A N 1
ATOM 740 C CA . THR A 1 97 ? 1.550 -11.437 13.454 1.00 97.81 97 THR A CA 1
ATOM 741 C C . THR A 1 97 ? 0.060 -11.569 13.769 1.00 97.81 97 THR A C 1
ATOM 743 O O . THR A 1 97 ? -0.765 -11.889 12.914 1.00 97.81 97 THR A O 1
ATOM 746 N N . GLN A 1 98 ? -0.290 -11.347 15.038 1.00 96.06 98 GLN A N 1
ATOM 747 C CA . GLN A 1 98 ? -1.677 -11.303 15.498 1.00 96.06 98 GLN A CA 1
ATOM 748 C C . GLN A 1 98 ? -2.274 -9.930 15.151 1.00 96.06 98 GLN A C 1
ATOM 750 O O . GLN A 1 98 ? -2.122 -8.978 15.915 1.00 96.06 98 GLN A O 1
ATOM 755 N N . GLY A 1 99 ? -2.916 -9.825 13.986 1.00 95.50 99 GLY A N 1
ATOM 756 C CA . GLY A 1 99 ? -3.578 -8.606 13.520 1.00 95.50 99 GLY A CA 1
ATOM 757 C C . GLY A 1 99 ? -2.645 -7.496 13.029 1.00 95.50 99 GLY A C 1
ATOM 758 O O . GLY A 1 99 ? -1.424 -7.623 12.987 1.00 95.50 99 GLY A O 1
ATOM 759 N N . THR A 1 100 ? -3.248 -6.368 12.654 1.00 95.94 100 THR A N 1
ATOM 760 C CA . THR A 1 100 ? -2.539 -5.192 12.122 1.00 95.94 100 THR A CA 1
ATOM 761 C C . THR A 1 100 ? -1.899 -4.310 13.195 1.00 95.94 100 THR A C 1
ATOM 763 O O . THR A 1 100 ? -1.066 -3.471 12.867 1.00 95.94 100 THR A O 1
ATOM 766 N N . ASP A 1 101 ? -2.269 -4.491 14.466 1.00 94.94 101 ASP A N 1
ATOM 767 C CA . ASP A 1 101 ? -1.773 -3.675 15.587 1.00 94.94 101 ASP A CA 1
ATOM 768 C C . ASP A 1 101 ? -0.348 -4.057 16.012 1.00 94.94 101 ASP A C 1
ATOM 770 O O . ASP A 1 101 ? 0.355 -3.273 16.653 1.00 94.94 101 ASP A O 1
ATOM 774 N N . LYS A 1 102 ? 0.095 -5.264 15.641 1.00 95.81 102 LYS A N 1
ATOM 775 C CA . LYS A 1 102 ? 1.458 -5.740 15.857 1.00 95.81 102 LYS A CA 1
ATOM 776 C C . LYS A 1 102 ? 2.189 -5.811 14.521 1.00 95.81 102 LYS A C 1
ATOM 778 O O . LYS A 1 102 ? 1.916 -6.694 13.710 1.00 95.81 102 LYS A O 1
ATOM 783 N N . LEU A 1 103 ? 3.139 -4.901 14.330 1.00 97.62 103 LEU A N 1
ATOM 784 C CA . LEU A 1 103 ? 4.053 -4.925 13.190 1.00 97.62 103 LEU A CA 1
ATOM 785 C C . LEU A 1 103 ? 5.054 -6.094 13.285 1.00 97.62 103 LEU A C 1
ATOM 787 O O . LEU A 1 103 ? 5.355 -6.544 14.396 1.00 97.62 103 LEU A O 1
ATOM 791 N N . PRO A 1 104 ? 5.571 -6.576 12.142 1.00 97.94 104 PRO A N 1
ATOM 792 C CA . PRO A 1 104 ? 6.541 -7.664 12.102 1.00 97.94 104 PRO A CA 1
ATOM 793 C C . PRO A 1 104 ? 7.929 -7.221 12.588 1.00 97.94 104 PRO A C 1
ATOM 795 O O . PRO A 1 104 ? 8.361 -6.087 12.357 1.00 97.94 104 PRO A O 1
ATOM 798 N N . ALA A 1 105 ? 8.652 -8.143 13.222 1.00 97.62 105 ALA A N 1
ATOM 799 C CA . ALA A 1 105 ? 9.968 -7.920 13.812 1.00 97.62 105 ALA A CA 1
ATOM 800 C C . ALA A 1 105 ? 11.048 -7.586 12.772 1.00 97.62 105 ALA A C 1
ATOM 802 O O . ALA A 1 105 ? 12.016 -6.898 13.095 1.00 97.62 105 ALA A O 1
ATOM 803 N N . PHE A 1 106 ? 10.884 -7.990 11.503 1.00 97.00 106 PHE A N 1
ATOM 804 C CA . PHE A 1 106 ? 11.824 -7.592 10.444 1.00 97.00 106 PHE A CA 1
ATOM 805 C C . PHE A 1 106 ? 11.927 -6.068 10.253 1.00 97.00 106 PHE A C 1
ATOM 807 O O . PHE A 1 106 ? 12.907 -5.584 9.689 1.00 97.00 106 PHE A O 1
ATOM 814 N N . LEU A 1 107 ? 10.952 -5.292 10.741 1.00 97.94 107 LEU A N 1
ATOM 815 C CA . LEU A 1 107 ? 11.002 -3.832 10.703 1.00 97.94 107 LEU A CA 1
ATOM 816 C C . LEU A 1 107 ? 11.815 -3.227 11.855 1.00 97.94 107 LEU A C 1
ATOM 818 O O . LEU A 1 107 ? 12.121 -2.036 11.800 1.00 97.94 107 LEU A O 1
ATOM 822 N N . ASP A 1 108 ? 12.152 -3.981 12.906 1.00 96.75 108 ASP A N 1
ATOM 823 C CA . ASP A 1 108 ? 12.629 -3.420 14.177 1.00 96.75 108 ASP A CA 1
ATOM 824 C C . ASP A 1 108 ? 13.895 -2.575 14.035 1.00 96.75 108 ASP A C 1
ATOM 826 O O . ASP A 1 108 ? 13.964 -1.487 14.617 1.00 96.75 108 ASP A O 1
ATOM 830 N N . ALA A 1 109 ? 14.840 -3.040 13.218 1.00 95.06 109 ALA A N 1
ATOM 831 C CA . ALA A 1 109 ? 16.112 -2.376 12.946 1.00 95.06 109 ALA A CA 1
ATOM 832 C C . ALA A 1 109 ? 16.073 -1.409 11.746 1.00 95.06 109 ALA A C 1
ATOM 834 O O . ALA A 1 109 ? 17.094 -0.802 11.421 1.00 95.06 109 ALA A O 1
ATOM 835 N N . LEU A 1 110 ? 14.926 -1.277 11.072 1.00 96.12 110 LEU A N 1
ATOM 836 C CA . LEU A 1 110 ? 14.777 -0.427 9.894 1.00 96.12 110 LEU A CA 1
ATOM 837 C C . LEU A 1 110 ? 14.400 1.011 10.263 1.00 96.12 110 LEU A C 1
ATOM 839 O O . LEU A 1 110 ? 13.993 1.312 11.390 1.00 96.12 110 LEU A O 1
ATOM 843 N N . ASP A 1 111 ? 14.523 1.904 9.279 1.00 97.19 111 ASP A N 1
ATOM 844 C CA . ASP A 1 111 ? 14.179 3.314 9.433 1.00 97.19 111 ASP A CA 1
ATOM 845 C C . ASP A 1 111 ? 12.724 3.489 9.929 1.00 97.19 111 ASP A C 1
ATOM 847 O O . ASP A 1 111 ? 11.812 2.822 9.423 1.00 97.19 111 ASP A O 1
ATOM 851 N N . PRO A 1 112 ? 12.457 4.389 10.897 1.00 97.56 112 PRO A N 1
ATOM 852 C CA . PRO A 1 112 ? 11.105 4.625 11.410 1.00 97.56 112 PRO A CA 1
ATOM 853 C C . PRO A 1 112 ? 10.064 4.996 10.340 1.00 97.56 112 PRO A C 1
ATOM 855 O O . PRO A 1 112 ? 8.869 4.737 10.524 1.00 97.56 112 PRO A O 1
ATOM 858 N N . SER A 1 113 ? 10.487 5.578 9.214 1.00 97.12 113 SER A N 1
ATOM 859 C CA . SER A 1 113 ? 9.602 5.860 8.078 1.00 97.12 113 SER A CA 1
ATOM 860 C C . SER A 1 113 ? 9.033 4.586 7.451 1.00 97.12 113 SER A C 1
ATOM 862 O O . SER A 1 113 ? 7.863 4.579 7.074 1.00 97.12 113 SER A O 1
ATOM 864 N N . LEU A 1 114 ? 9.784 3.480 7.432 1.00 98.00 114 LEU A N 1
ATOM 865 C CA . LEU A 1 114 ? 9.291 2.192 6.940 1.00 98.00 114 LEU A CA 1
ATOM 866 C C . LEU A 1 114 ? 8.249 1.599 7.887 1.00 98.00 114 LEU A C 1
ATOM 868 O O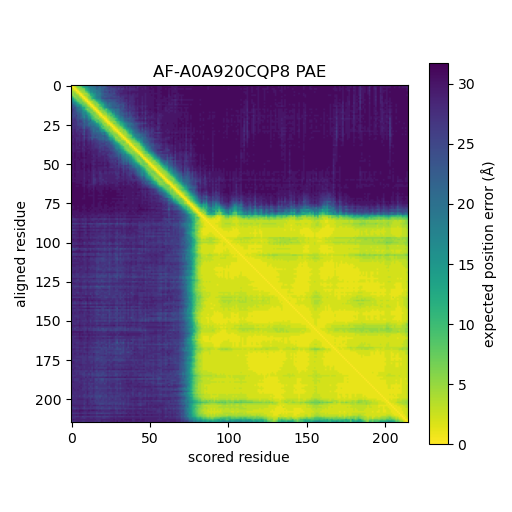 . LEU A 1 114 ? 7.199 1.160 7.431 1.00 98.00 114 LEU A O 1
ATOM 872 N N . LYS A 1 115 ? 8.455 1.686 9.208 1.00 98.25 115 LYS A N 1
ATOM 873 C CA . LYS A 1 115 ? 7.411 1.311 10.184 1.00 98.25 115 LYS A CA 1
ATOM 874 C C . LYS A 1 115 ? 6.130 2.115 9.953 1.00 98.25 115 LYS A C 1
ATOM 876 O O . LYS A 1 115 ? 5.037 1.558 9.937 1.00 98.25 115 LYS A O 1
ATOM 881 N N . THR A 1 116 ? 6.273 3.416 9.698 1.00 98.31 116 THR A N 1
ATOM 882 C CA . THR A 1 116 ? 5.143 4.303 9.387 1.00 98.31 116 THR A CA 1
ATOM 883 C C . THR A 1 116 ? 4.446 3.905 8.086 1.00 98.31 116 THR A C 1
ATOM 885 O O . THR A 1 116 ? 3.216 3.884 8.041 1.00 98.31 116 THR A O 1
ATOM 888 N N . ALA A 1 117 ? 5.201 3.548 7.045 1.00 98.44 117 ALA A N 1
ATOM 889 C CA . ALA A 1 117 ? 4.655 3.083 5.775 1.00 98.44 117 ALA A CA 1
ATOM 890 C C . ALA A 1 117 ? 3.850 1.785 5.939 1.00 98.44 117 ALA A C 1
ATOM 892 O O . ALA A 1 117 ? 2.738 1.697 5.427 1.00 98.44 117 ALA A O 1
ATOM 893 N N . TYR A 1 118 ? 4.353 0.819 6.714 1.00 98.69 118 TYR A N 1
ATOM 894 C CA . TYR A 1 118 ? 3.655 -0.443 6.982 1.00 98.69 118 TYR A CA 1
ATOM 895 C C . TYR A 1 118 ? 2.375 -0.237 7.800 1.00 98.69 118 TYR A C 1
ATOM 897 O O . TYR A 1 118 ? 1.321 -0.752 7.426 1.00 98.69 118 TYR A O 1
ATOM 905 N N . THR A 1 119 ? 2.421 0.588 8.852 1.00 98.56 119 THR A N 1
ATOM 906 C CA . THR A 1 119 ? 1.212 0.983 9.597 1.00 98.56 119 THR A CA 1
ATOM 907 C C . THR A 1 119 ? 0.202 1.688 8.692 1.00 98.56 119 THR A C 1
ATOM 909 O O . THR A 1 119 ? -1.000 1.430 8.762 1.00 98.56 119 THR A O 1
ATOM 912 N N . THR A 1 120 ? 0.682 2.568 7.810 1.00 98.69 120 THR A N 1
ATOM 913 C CA . THR A 1 120 ? -0.166 3.291 6.858 1.00 98.69 120 THR A CA 1
ATOM 914 C C . THR A 1 120 ? -0.830 2.320 5.891 1.00 98.69 120 THR A C 1
ATOM 916 O O . THR A 1 120 ? -2.054 2.343 5.775 1.00 98.69 120 THR A O 1
ATOM 919 N N . ALA A 1 121 ? -0.064 1.420 5.272 1.00 98.69 121 ALA A N 1
ATOM 920 C CA . ALA A 1 121 ? -0.584 0.408 4.362 1.00 98.69 121 ALA A CA 1
ATOM 921 C C . ALA A 1 121 ? -1.647 -0.473 5.035 1.00 98.69 121 ALA A C 1
ATOM 923 O O . ALA A 1 121 ? -2.718 -0.681 4.467 1.00 98.69 121 ALA A O 1
ATOM 924 N N . ALA A 1 122 ? -1.407 -0.908 6.274 1.00 98.50 122 ALA A N 1
ATOM 925 C CA . ALA A 1 122 ? -2.375 -1.682 7.047 1.00 98.50 122 ALA A CA 1
ATOM 926 C C . ALA A 1 122 ? -3.683 -0.913 7.307 1.00 98.50 122 ALA A C 1
ATOM 928 O O . ALA A 1 122 ? -4.766 -1.484 7.188 1.00 98.50 122 ALA A O 1
ATOM 929 N N . SER A 1 123 ? -3.602 0.394 7.586 1.00 98.44 123 SER A N 1
ATOM 930 C CA . SER A 1 123 ? -4.778 1.239 7.850 1.00 98.44 123 SER A CA 1
ATOM 931 C C . SER A 1 123 ? -5.701 1.441 6.640 1.00 98.44 123 SER A C 1
ATOM 933 O O . SER A 1 123 ? -6.878 1.751 6.810 1.00 98.44 123 SER A O 1
ATOM 935 N N . VAL A 1 124 ? -5.185 1.257 5.420 1.00 98.50 124 VAL A N 1
ATOM 936 C CA . VAL A 1 124 ? -5.944 1.371 4.161 1.00 98.50 124 VAL A CA 1
ATOM 937 C C . VAL A 1 124 ? -5.874 0.096 3.321 1.00 98.50 124 VAL A C 1
ATOM 939 O O . VAL A 1 124 ? -6.053 0.141 2.102 1.00 98.50 124 VAL A O 1
ATOM 942 N N . LYS A 1 125 ? -5.638 -1.055 3.962 1.00 97.81 125 LYS A N 1
ATOM 943 C CA . LYS A 1 125 ? -5.380 -2.334 3.285 1.00 97.81 125 LYS A CA 1
ATOM 944 C C . LYS A 1 125 ? -6.477 -2.724 2.292 1.00 97.81 125 LYS A C 1
ATOM 946 O O . LYS A 1 125 ? -6.180 -3.173 1.188 1.00 97.81 125 LYS A O 1
ATOM 951 N N . ASP A 1 126 ? -7.737 -2.476 2.648 1.00 97.19 126 ASP A N 1
ATOM 952 C CA . ASP A 1 126 ? -8.881 -2.836 1.809 1.00 97.19 126 ASP A CA 1
ATOM 953 C C . ASP A 1 126 ? -8.901 -1.996 0.521 1.00 97.19 126 ASP A C 1
ATOM 955 O O . ASP A 1 126 ? -9.177 -2.521 -0.554 1.00 97.19 126 ASP A O 1
ATOM 959 N N . ILE A 1 127 ? -8.503 -0.721 0.594 1.00 98.50 127 ILE A N 1
ATOM 960 C CA . ILE A 1 127 ? -8.343 0.142 -0.584 1.00 98.50 127 ILE A CA 1
ATOM 961 C C . ILE A 1 127 ? -7.135 -0.321 -1.396 1.00 98.50 127 ILE A C 1
ATOM 963 O O . ILE A 1 127 ? -7.256 -0.511 -2.602 1.00 98.50 127 ILE A O 1
ATOM 967 N N . LEU A 1 128 ? -5.991 -0.568 -0.745 1.00 98.56 128 LEU A N 1
ATOM 968 C CA . LEU A 1 128 ? -4.758 -0.994 -1.415 1.00 98.56 128 LEU A CA 1
ATOM 969 C C . LEU A 1 128 ? -4.888 -2.311 -2.176 1.00 98.56 128 LEU A C 1
ATOM 971 O O . LEU A 1 128 ? -4.183 -2.488 -3.166 1.00 98.56 128 LEU A O 1
ATOM 975 N N . SER A 1 129 ? -5.808 -3.193 -1.780 1.00 98.12 129 SER A N 1
ATOM 976 C CA . SER A 1 129 ? -6.135 -4.405 -2.544 1.00 98.12 129 SER A CA 1
ATOM 977 C C . SER A 1 129 ? -6.636 -4.108 -3.969 1.00 98.12 129 SER A C 1
ATOM 979 O O . SER A 1 129 ? -6.499 -4.939 -4.865 1.00 98.12 129 SER A O 1
ATOM 981 N N . SER A 1 130 ? -7.175 -2.903 -4.184 1.00 98.44 130 SER A N 1
ATOM 982 C CA . SER A 1 130 ? -7.720 -2.404 -5.453 1.00 98.44 130 SER A CA 1
ATOM 983 C C . SER A 1 130 ? -6.802 -1.394 -6.161 1.00 98.44 130 SER A C 1
ATOM 985 O O . SER A 1 130 ? -7.141 -0.886 -7.234 1.00 98.44 130 SER A O 1
ATOM 987 N N . ILE A 1 131 ? -5.632 -1.095 -5.587 1.00 98.69 131 ILE A N 1
ATOM 988 C CA . ILE A 1 131 ? -4.656 -0.150 -6.141 1.00 98.69 131 ILE A CA 1
ATOM 989 C C . ILE A 1 131 ? -3.456 -0.924 -6.700 1.00 98.69 131 ILE A C 1
ATOM 991 O O . ILE A 1 131 ? -2.872 -1.736 -5.983 1.00 98.69 131 ILE A O 1
ATOM 995 N N . PRO A 1 132 ? -3.055 -0.702 -7.958 1.00 98.31 132 PRO A N 1
ATOM 996 C CA . PRO A 1 132 ? -1.969 -1.423 -8.579 1.00 98.31 132 PRO A CA 1
ATOM 997 C C . PRO A 1 132 ? -0.634 -0.825 -8.147 1.00 98.31 132 PRO A C 1
ATOM 999 O O . PRO A 1 132 ? -0.547 0.326 -7.719 1.00 98.31 132 PRO A O 1
ATOM 1002 N N . CYS A 1 133 ? 0.430 -1.603 -8.303 1.00 97.88 133 CYS A N 1
ATOM 1003 C CA . CYS A 1 133 ? 1.787 -1.092 -8.198 1.00 97.88 133 CYS A CA 1
ATOM 1004 C C . CYS A 1 133 ? 2.425 -0.997 -9.587 1.00 97.88 133 CYS A C 1
ATOM 1006 O O . CYS A 1 133 ? 2.272 -1.900 -10.410 1.00 97.88 133 CYS A O 1
ATOM 1008 N N . TYR A 1 134 ? 3.176 0.079 -9.819 1.00 98.12 134 TYR A N 1
ATOM 1009 C CA . TYR A 1 134 ? 3.855 0.376 -11.084 1.00 98.12 134 TYR A CA 1
ATOM 1010 C C . TYR A 1 134 ? 5.391 0.271 -10.971 1.00 98.12 134 TYR A C 1
ATOM 1012 O O . TYR A 1 134 ? 6.130 0.777 -11.816 1.00 98.12 134 TYR A O 1
ATOM 1020 N N . CYS A 1 135 ? 5.908 -0.371 -9.915 1.00 96.81 135 CYS A N 1
ATOM 1021 C CA . CYS A 1 135 ? 7.350 -0.448 -9.651 1.00 96.81 135 CYS A CA 1
ATOM 1022 C C . CYS A 1 135 ? 8.114 -1.442 -10.544 1.00 96.81 135 CYS A C 1
ATOM 1024 O O . CYS A 1 135 ? 9.337 -1.374 -10.617 1.00 96.81 135 CYS A O 1
ATOM 1026 N N . GLY A 1 136 ? 7.409 -2.360 -11.212 1.00 96.69 136 GLY A N 1
ATOM 1027 C CA . GLY A 1 136 ? 7.999 -3.381 -12.087 1.00 96.69 136 GLY A CA 1
ATOM 1028 C C . GLY A 1 136 ? 8.340 -4.709 -11.415 1.00 96.69 136 GLY A C 1
ATOM 1029 O O . GLY A 1 136 ? 8.669 -5.660 -12.114 1.00 96.69 136 GLY A O 1
ATOM 1030 N N . CYS A 1 137 ? 8.190 -4.823 -10.095 1.00 97.19 137 CYS A N 1
ATOM 1031 C CA . CYS A 1 137 ? 8.431 -6.075 -9.368 1.00 97.19 137 CYS A CA 1
ATOM 1032 C C . CYS A 1 137 ? 7.198 -6.992 -9.296 1.00 97.19 137 CYS A C 1
ATOM 1034 O O . CYS A 1 137 ? 7.300 -8.106 -8.793 1.00 97.19 137 CYS A O 1
ATOM 1036 N N . GLY A 1 138 ? 6.040 -6.549 -9.799 1.00 95.50 138 GLY A N 1
ATOM 1037 C CA . GLY A 1 138 ? 4.759 -7.241 -9.634 1.00 95.50 138 GLY A CA 1
ATOM 1038 C C . GLY A 1 138 ? 4.769 -8.705 -10.080 1.00 95.50 138 GLY A C 1
ATOM 1039 O O . GLY A 1 138 ? 4.382 -9.585 -9.317 1.00 95.50 138 GLY A O 1
ATOM 1040 N N . GLU A 1 139 ? 5.249 -8.983 -11.293 1.00 96.25 139 GLU A N 1
ATOM 1041 C CA . GLU A 1 139 ? 5.297 -10.349 -11.830 1.00 96.25 139 GLU A CA 1
ATOM 1042 C C . GLU A 1 139 ? 6.347 -11.211 -11.121 1.00 96.25 139 GLU A C 1
ATOM 1044 O O . GLU A 1 139 ? 6.022 -12.303 -10.658 1.00 96.25 139 GLU A O 1
ATOM 1049 N N . SER A 1 140 ? 7.574 -10.702 -10.955 1.00 96.00 140 SER A N 1
ATOM 1050 C CA . SER A 1 140 ? 8.666 -11.434 -10.299 1.00 96.00 140 SER A CA 1
ATOM 1051 C C . SER A 1 140 ? 8.385 -11.737 -8.827 1.00 96.00 140 SER A C 1
ATOM 1053 O O . SER A 1 140 ? 8.801 -12.777 -8.327 1.00 96.00 140 SER A O 1
ATOM 1055 N N . ALA A 1 141 ? 7.669 -10.846 -8.137 1.00 95.69 141 ALA A N 1
ATOM 1056 C CA . ALA A 1 141 ? 7.260 -11.036 -6.750 1.00 95.69 141 ALA A CA 1
ATOM 1057 C C . ALA A 1 141 ? 5.920 -11.784 -6.622 1.00 95.69 141 ALA A C 1
ATOM 1059 O O . ALA A 1 141 ? 5.537 -12.180 -5.526 1.00 95.69 141 ALA A O 1
ATOM 1060 N N . GLY A 1 142 ? 5.181 -11.989 -7.717 1.00 96.69 142 GLY A N 1
ATOM 1061 C CA . GLY A 1 142 ? 3.840 -12.579 -7.688 1.00 96.69 142 GLY A CA 1
ATOM 1062 C C . GLY A 1 142 ? 2.764 -11.678 -7.062 1.00 96.69 142 GLY A C 1
ATOM 1063 O O . GLY A 1 142 ? 1.674 -12.157 -6.735 1.00 96.69 142 GLY A O 1
ATOM 1064 N N . HIS A 1 143 ? 3.041 -10.382 -6.904 1.00 97.56 143 HIS A N 1
ATOM 1065 C CA . HIS A 1 143 ? 2.152 -9.398 -6.288 1.00 97.56 143 HIS A CA 1
ATOM 1066 C C . HIS A 1 143 ? 0.995 -9.017 -7.221 1.00 97.56 143 HIS A C 1
ATOM 1068 O O . HIS A 1 143 ? 1.154 -8.882 -8.436 1.00 97.56 143 HIS A O 1
ATOM 1074 N N . LYS A 1 144 ? -0.199 -8.843 -6.648 1.00 98.00 144 LYS A N 1
ATOM 1075 C CA . LYS A 1 144 ? -1.444 -8.559 -7.383 1.00 98.00 144 LYS A CA 1
ATOM 1076 C C . LYS A 1 144 ? -1.917 -7.121 -7.240 1.00 98.00 144 LYS A C 1
ATOM 1078 O O . LYS A 1 144 ? -2.707 -6.670 -8.061 1.00 98.00 144 LYS A O 1
ATOM 1083 N N . SER A 1 145 ? -1.438 -6.410 -6.231 1.00 98.69 145 SER A N 1
ATOM 1084 C CA . SER A 1 145 ? -1.761 -5.014 -5.938 1.00 98.69 145 SER A CA 1
ATOM 1085 C C . SER A 1 145 ? -0.637 -4.394 -5.106 1.00 98.69 145 SER A C 1
ATOM 1087 O O . SER A 1 145 ? 0.269 -5.102 -4.659 1.00 98.69 145 SER A O 1
ATOM 1089 N N . ASN A 1 146 ? -0.703 -3.088 -4.854 1.00 98.62 146 ASN A N 1
ATOM 1090 C CA . ASN A 1 146 ? 0.218 -2.410 -3.947 1.00 98.62 146 ASN A CA 1
ATOM 1091 C C . ASN A 1 146 ? 0.126 -2.954 -2.511 1.00 98.62 146 ASN A C 1
ATOM 1093 O O . ASN A 1 146 ? 1.135 -2.937 -1.810 1.00 98.62 146 ASN A O 1
ATOM 1097 N N . LEU A 1 147 ? -1.020 -3.520 -2.099 1.00 98.75 147 LEU A N 1
ATOM 1098 C CA . LEU A 1 147 ? -1.145 -4.194 -0.802 1.00 98.75 147 LEU A CA 1
ATOM 1099 C C . LEU A 1 147 ? -0.107 -5.308 -0.630 1.00 98.75 147 LEU A C 1
ATOM 1101 O O . LEU A 1 147 ? 0.483 -5.420 0.440 1.00 98.75 147 LEU A O 1
ATOM 1105 N N . ASN A 1 148 ? 0.145 -6.102 -1.676 1.00 98.50 148 ASN A N 1
ATOM 1106 C CA . ASN A 1 148 ? 1.028 -7.266 -1.573 1.00 98.50 148 ASN A CA 1
ATOM 1107 C C . ASN A 1 148 ? 2.490 -6.914 -1.312 1.00 98.50 148 ASN A C 1
ATOM 1109 O O . ASN A 1 148 ? 3.226 -7.768 -0.838 1.00 98.50 148 ASN A O 1
ATOM 1113 N N . CYS A 1 149 ? 2.885 -5.659 -1.533 1.00 98.50 149 CYS A N 1
ATOM 1114 C CA . CYS A 1 149 ? 4.202 -5.181 -1.137 1.00 98.50 149 CYS A CA 1
ATOM 1115 C C . CYS A 1 149 ? 4.369 -5.088 0.388 1.00 98.50 149 CYS A C 1
ATOM 1117 O O . CYS A 1 149 ? 5.492 -4.986 0.857 1.00 98.50 149 CYS A O 1
ATOM 1119 N N . PHE A 1 150 ? 3.279 -5.082 1.157 1.00 98.75 150 PHE A N 1
ATOM 1120 C CA . PHE A 1 150 ? 3.303 -4.923 2.615 1.00 98.75 150 PHE A CA 1
ATOM 1121 C C . PHE A 1 150 ? 2.662 -6.107 3.337 1.00 98.75 150 PHE A C 1
ATOM 1123 O O . PHE A 1 150 ? 3.139 -6.532 4.386 1.00 98.75 150 PHE A O 1
ATOM 1130 N N . ILE A 1 151 ? 1.556 -6.615 2.790 1.00 98.62 151 ILE A N 1
ATOM 1131 C CA . ILE A 1 151 ? 0.745 -7.690 3.356 1.00 98.62 151 ILE A CA 1
ATOM 1132 C C . ILE A 1 151 ? 0.533 -8.740 2.271 1.00 98.62 151 ILE A C 1
ATOM 1134 O O . ILE A 1 151 ? -0.184 -8.526 1.288 1.00 98.62 151 ILE A O 1
ATOM 1138 N N . LYS A 1 152 ? 1.149 -9.903 2.466 1.00 98.25 152 LYS A N 1
ATOM 1139 C CA . LYS A 1 152 ? 0.980 -11.056 1.590 1.00 98.25 152 LYS A CA 1
ATOM 1140 C C . LYS A 1 152 ? -0.431 -11.624 1.692 1.00 98.25 152 LYS A C 1
ATOM 1142 O O . LYS A 1 152 ? -0.986 -12.011 0.658 1.00 98.25 152 LYS A O 1
ATOM 1147 N N . ASP A 1 153 ? -0.959 -11.714 2.912 1.00 97.06 153 ASP A N 1
ATOM 1148 C CA . ASP A 1 153 ? -2.277 -12.282 3.194 1.00 97.06 153 ASP A CA 1
ATOM 1149 C C . ASP A 1 153 ? -2.843 -11.838 4.556 1.00 97.06 153 ASP A C 1
ATOM 1151 O O . ASP A 1 153 ? -2.100 -11.408 5.443 1.00 97.06 153 ASP A O 1
ATOM 1155 N N . ALA A 1 154 ? -4.157 -11.977 4.725 1.00 95.25 154 ALA A N 1
ATOM 1156 C CA . ALA A 1 154 ? -4.853 -11.821 5.999 1.00 95.25 154 ALA A CA 1
ATOM 1157 C C . ALA A 1 154 ? -5.748 -13.046 6.233 1.00 95.25 154 ALA A C 1
ATOM 1159 O O . ALA A 1 154 ? -6.672 -13.309 5.465 1.00 95.25 154 ALA A O 1
ATOM 1160 N N . ASN A 1 155 ? -5.462 -13.789 7.297 1.00 95.88 155 ASN A N 1
ATOM 1161 C CA . ASN A 1 155 ? -6.106 -15.061 7.602 1.00 95.88 155 ASN A CA 1
ATOM 1162 C C . ASN A 1 155 ? -7.481 -14.864 8.265 1.00 95.88 155 ASN A C 1
ATOM 1164 O O . ASN A 1 155 ? -7.767 -13.823 8.860 1.00 95.88 155 ASN A O 1
ATOM 1168 N N . GLU A 1 156 ? -8.324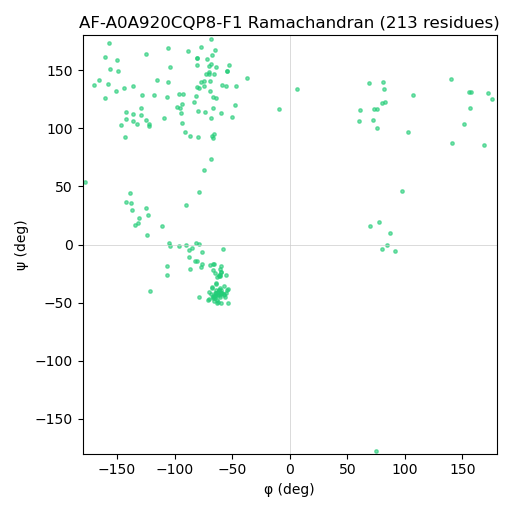 -15.900 8.215 1.00 95.31 156 GLU A N 1
ATOM 1169 C CA . GLU A 1 156 ? -9.672 -15.892 8.811 1.00 95.31 156 GLU A CA 1
ATOM 1170 C C . GLU A 1 156 ? -9.666 -15.698 10.336 1.00 95.31 156 GLU A C 1
ATOM 1172 O O . GLU A 1 156 ? -10.618 -15.161 10.899 1.00 95.31 156 GLU A O 1
ATOM 1177 N N . ASP A 1 157 ? -8.584 -16.100 11.007 1.00 95.44 157 ASP A N 1
ATOM 1178 C CA . ASP A 1 157 ? -8.384 -15.909 12.448 1.00 95.44 157 ASP A CA 1
ATOM 1179 C C . ASP A 1 157 ? -7.946 -14.478 12.821 1.00 95.44 157 ASP A C 1
ATOM 1181 O O . ASP A 1 157 ? -7.744 -14.173 13.997 1.00 95.44 157 ASP A O 1
ATOM 1185 N N . GLY A 1 158 ? -7.809 -13.591 11.830 1.00 95.12 158 GLY A N 1
ATOM 1186 C CA . GLY A 1 158 ? -7.368 -12.211 11.995 1.00 95.12 158 GLY A CA 1
ATOM 1187 C C . GLY A 1 158 ? -5.850 -12.032 12.014 1.00 95.12 158 GLY A C 1
ATOM 1188 O O . GLY A 1 158 ? -5.388 -10.895 12.121 1.00 95.12 158 GLY A O 1
ATOM 1189 N N . SER A 1 159 ? -5.057 -13.102 11.898 1.00 97.25 159 SER A N 1
ATOM 1190 C CA . SER A 1 159 ? -3.606 -12.978 11.744 1.00 97.25 159 SER A CA 1
ATOM 1191 C C . SER A 1 159 ? -3.230 -12.420 10.368 1.00 97.25 159 SER A C 1
ATOM 1193 O O . SER A 1 159 ? -3.930 -12.611 9.373 1.00 97.25 159 SER A O 1
ATOM 1195 N N . VAL A 1 160 ? -2.123 -11.681 10.315 1.00 98.25 160 VAL A N 1
ATOM 1196 C CA . VAL A 1 160 ? -1.647 -10.999 9.106 1.00 98.25 160 VAL A CA 1
ATOM 1197 C C . VAL A 1 160 ? -0.290 -11.564 8.727 1.00 98.25 160 VAL A C 1
ATOM 1199 O O . VAL A 1 160 ? 0.613 -11.605 9.563 1.00 98.25 160 VAL A O 1
ATOM 1202 N N . VAL A 1 161 ? -0.145 -11.970 7.467 1.00 98.38 161 VAL A N 1
ATOM 1203 C CA . VAL A 1 161 ? 1.139 -12.348 6.875 1.00 98.38 161 VAL A CA 1
ATOM 1204 C C . VAL A 1 161 ? 1.716 -11.114 6.193 1.00 98.38 161 VAL A C 1
ATOM 1206 O O . VAL A 1 161 ? 1.254 -10.699 5.128 1.00 98.38 161 VAL A O 1
ATOM 1209 N N . TRP A 1 162 ? 2.712 -10.505 6.822 1.00 98.69 162 TRP A N 1
ATOM 1210 C CA . TRP A 1 162 ? 3.432 -9.352 6.293 1.00 98.69 162 TRP A CA 1
ATOM 1211 C C . TRP A 1 162 ? 4.481 -9.782 5.281 1.00 98.69 162 TRP A C 1
ATOM 1213 O O . TRP A 1 162 ? 4.985 -10.899 5.353 1.00 98.69 162 TRP A O 1
ATOM 1223 N N . ASP A 1 163 ? 4.824 -8.878 4.374 1.00 98.56 163 ASP A N 1
ATOM 1224 C CA . ASP A 1 163 ? 5.816 -9.081 3.324 1.00 98.56 163 ASP A CA 1
ATOM 1225 C C . ASP A 1 163 ? 6.835 -7.933 3.363 1.00 98.56 163 ASP A C 1
ATOM 1227 O O . ASP A 1 163 ? 6.443 -6.764 3.424 1.00 98.56 163 ASP A O 1
ATOM 1231 N N . ASP A 1 164 ? 8.135 -8.232 3.401 1.00 98.44 164 ASP A N 1
ATOM 1232 C CA . ASP A 1 164 ? 9.193 -7.223 3.531 1.00 98.44 164 ASP A CA 1
ATOM 1233 C C . ASP A 1 164 ? 9.477 -6.451 2.232 1.00 98.44 164 ASP A C 1
ATOM 1235 O O . ASP A 1 164 ? 10.243 -5.483 2.251 1.00 98.44 164 ASP A O 1
ATOM 1239 N N . HIS A 1 165 ? 8.869 -6.829 1.106 1.00 98.31 165 HIS A N 1
ATOM 1240 C CA . HIS A 1 165 ? 9.195 -6.265 -0.201 1.00 98.31 165 HIS A CA 1
ATOM 1241 C C . HIS A 1 165 ? 9.049 -4.737 -0.259 1.00 98.31 165 HIS A C 1
ATOM 1243 O O . HIS A 1 165 ? 9.846 -4.042 -0.895 1.00 98.31 165 HIS A O 1
ATOM 1249 N N . GLY A 1 166 ? 8.056 -4.186 0.439 1.00 97.75 166 GLY A N 1
ATOM 1250 C CA . GLY A 1 166 ? 7.776 -2.754 0.527 1.00 97.75 166 GLY A CA 1
ATOM 1251 C C . GLY A 1 166 ? 8.934 -1.948 1.114 1.00 97.75 166 GLY A C 1
ATOM 1252 O O . GLY A 1 166 ? 9.089 -0.776 0.775 1.00 97.75 166 GLY A O 1
ATOM 1253 N N . THR A 1 167 ? 9.811 -2.575 1.904 1.00 98.06 167 THR A N 1
ATOM 1254 C CA . THR A 1 167 ? 11.032 -1.938 2.432 1.00 98.06 167 THR A CA 1
ATOM 1255 C C . THR A 1 167 ? 12.046 -1.572 1.344 1.00 98.06 167 THR A C 1
ATOM 1257 O O . THR A 1 167 ? 12.933 -0.751 1.573 1.00 98.06 167 THR A O 1
ATOM 1260 N N . ARG A 1 168 ? 11.909 -2.152 0.144 1.00 96.00 168 ARG A N 1
ATOM 1261 C CA . ARG A 1 168 ? 12.885 -2.077 -0.952 1.00 96.00 168 ARG A CA 1
ATOM 1262 C C . ARG A 1 168 ? 12.462 -1.117 -2.071 1.00 96.00 168 ARG A C 1
ATOM 1264 O O . ARG A 1 168 ? 13.197 -0.960 -3.044 1.00 96.00 168 ARG A O 1
ATOM 1271 N N . CYS A 1 169 ? 11.284 -0.487 -1.977 1.00 94.81 169 CYS A N 1
ATOM 1272 C CA . CYS A 1 169 ? 10.705 0.269 -3.090 1.00 94.81 169 CYS A CA 1
ATOM 1273 C C . CYS A 1 169 ? 9.972 1.553 -2.668 1.00 94.81 169 CYS A C 1
ATOM 1275 O O . CYS A 1 169 ? 8.886 1.510 -2.090 1.00 94.81 169 CYS A O 1
ATOM 1277 N N . GLY A 1 170 ? 10.512 2.706 -3.080 1.00 96.25 170 GLY A N 1
ATOM 1278 C CA . GLY A 1 170 ? 9.884 4.013 -2.850 1.00 96.25 170 GLY A CA 1
ATOM 1279 C C . GLY A 1 170 ? 8.507 4.155 -3.506 1.00 96.25 170 GLY A C 1
ATOM 1280 O O . GLY A 1 170 ? 7.589 4.651 -2.871 1.00 96.25 170 GLY A O 1
ATOM 1281 N N . VAL A 1 171 ? 8.307 3.623 -4.721 1.00 97.88 171 VAL A N 1
ATOM 1282 C CA . VAL A 1 171 ? 6.997 3.674 -5.407 1.00 97.88 171 VAL A CA 1
ATOM 1283 C C . VAL A 1 171 ? 5.911 2.975 -4.589 1.00 97.88 171 VAL A C 1
ATOM 1285 O O . VAL A 1 171 ? 4.783 3.465 -4.519 1.00 97.88 171 VAL A O 1
ATOM 1288 N N . CYS A 1 172 ? 6.240 1.851 -3.943 1.00 98.25 172 CYS A N 1
ATOM 1289 C CA . CYS A 1 172 ? 5.284 1.136 -3.106 1.00 98.25 172 CYS A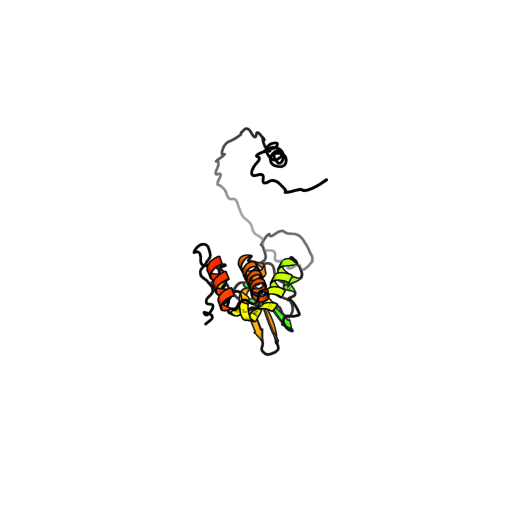 CA 1
ATOM 1290 C C . CYS A 1 172 ? 4.867 1.977 -1.894 1.00 98.25 172 CYS A C 1
ATOM 1292 O O . CYS A 1 172 ? 3.676 2.057 -1.593 1.00 98.25 172 CYS A O 1
ATOM 1294 N N . VAL A 1 173 ? 5.839 2.613 -1.233 1.00 98.62 173 VAL A N 1
ATOM 1295 C CA . VAL A 1 173 ? 5.634 3.477 -0.059 1.00 98.62 173 VAL A CA 1
ATOM 1296 C C . VAL A 1 173 ? 4.868 4.752 -0.419 1.00 98.62 173 VAL A C 1
ATOM 1298 O O . VAL A 1 173 ? 3.908 5.107 0.270 1.00 98.62 173 VAL A O 1
ATOM 1301 N N . ASP A 1 174 ? 5.235 5.407 -1.520 1.00 98.56 174 ASP A N 1
ATOM 1302 C CA . ASP A 1 174 ? 4.578 6.622 -2.010 1.00 98.56 174 ASP A CA 1
ATOM 1303 C C . ASP A 1 174 ? 3.115 6.347 -2.376 1.00 98.56 174 ASP A C 1
ATOM 1305 O O . ASP A 1 174 ? 2.227 7.130 -2.029 1.00 98.56 174 ASP A O 1
ATOM 1309 N N . THR A 1 175 ? 2.841 5.203 -3.015 1.00 98.69 175 THR A N 1
ATOM 1310 C CA . THR A 1 175 ? 1.475 4.778 -3.357 1.00 98.69 175 THR A CA 1
ATOM 1311 C C . THR A 1 175 ? 0.639 4.575 -2.094 1.00 98.69 175 THR A C 1
ATOM 1313 O O . THR A 1 175 ? -0.438 5.160 -1.982 1.00 98.69 175 THR A O 1
ATOM 1316 N N . ALA A 1 176 ? 1.145 3.828 -1.105 1.00 98.75 176 ALA A N 1
ATOM 1317 C CA . ALA A 1 176 ? 0.438 3.591 0.156 1.00 98.75 176 ALA A CA 1
ATOM 1318 C C . ALA A 1 176 ? 0.137 4.893 0.916 1.00 98.75 176 ALA A C 1
ATOM 1320 O O . ALA A 1 176 ? -0.975 5.091 1.414 1.00 98.75 176 ALA A O 1
ATOM 1321 N N . THR A 1 177 ? 1.107 5.807 0.950 1.00 98.69 177 THR A N 1
ATOM 1322 C CA . THR A 1 177 ? 0.965 7.118 1.596 1.00 98.69 177 THR A CA 1
ATOM 1323 C C . THR A 1 177 ? -0.076 7.977 0.878 1.00 98.69 177 THR A C 1
ATOM 1325 O O . THR A 1 177 ? -1.004 8.478 1.512 1.00 98.69 177 THR A O 1
ATOM 1328 N N . THR A 1 178 ? 0.006 8.068 -0.452 1.00 98.81 178 THR A N 1
ATOM 1329 C CA . THR A 1 178 ? -0.937 8.835 -1.281 1.00 98.81 178 THR A CA 1
ATOM 1330 C C . THR A 1 178 ? -2.366 8.311 -1.131 1.00 98.81 178 THR A C 1
ATOM 1332 O O . THR A 1 178 ? -3.309 9.085 -0.964 1.00 98.81 178 THR A O 1
ATOM 1335 N N . VAL A 1 179 ? -2.543 6.987 -1.136 1.00 98.81 179 VAL A N 1
ATOM 1336 C CA . VAL A 1 179 ? -3.850 6.347 -0.930 1.00 98.81 179 VAL A CA 1
ATOM 1337 C C . VAL A 1 179 ? -4.424 6.713 0.437 1.00 98.81 179 VAL A C 1
ATOM 1339 O O . VAL A 1 179 ? -5.595 7.087 0.529 1.00 98.81 179 VAL A O 1
ATOM 1342 N N . ALA A 1 180 ? -3.612 6.659 1.494 1.00 98.81 180 ALA A N 1
ATOM 1343 C CA . ALA A 1 180 ? -4.052 7.026 2.834 1.00 98.81 180 ALA A CA 1
ATOM 1344 C C . ALA A 1 180 ? -4.435 8.507 2.950 1.00 98.81 180 ALA A C 1
ATOM 1346 O O . ALA A 1 180 ? -5.430 8.837 3.599 1.00 98.81 180 ALA A O 1
ATOM 1347 N N . GLU A 1 181 ? -3.689 9.402 2.307 1.00 98.81 181 GLU A N 1
ATOM 1348 C CA . GLU A 1 181 ? -4.001 10.832 2.272 1.00 98.81 181 GLU A CA 1
ATOM 1349 C C . GLU A 1 181 ? -5.310 11.123 1.537 1.00 98.81 181 GLU A C 1
ATOM 1351 O O . GLU A 1 181 ? -6.151 11.861 2.054 1.00 98.81 181 GLU A O 1
ATOM 1356 N N . LEU A 1 182 ? -5.523 10.522 0.366 1.00 98.81 182 LEU A N 1
ATOM 1357 C CA . LEU A 1 182 ? -6.753 10.708 -0.404 1.00 98.81 182 LEU A CA 1
ATOM 1358 C C . LEU A 1 182 ? -7.967 10.093 0.305 1.00 98.81 182 LEU A C 1
ATOM 1360 O O . LEU A 1 182 ? -9.041 10.697 0.320 1.00 98.81 182 LEU A O 1
ATOM 1364 N N . ASN A 1 183 ? -7.799 8.940 0.959 1.00 98.75 183 ASN A N 1
ATOM 1365 C CA . ASN A 1 183 ? -8.854 8.338 1.771 1.00 98.75 183 ASN A CA 1
ATOM 1366 C C . ASN A 1 183 ? -9.248 9.246 2.950 1.00 98.75 183 ASN A C 1
ATOM 1368 O O . ASN A 1 183 ? -10.432 9.470 3.193 1.00 98.75 183 ASN A O 1
ATOM 1372 N N . LYS A 1 184 ? -8.270 9.857 3.636 1.00 98.56 184 LYS A N 1
ATOM 1373 C CA . LYS A 1 184 ? -8.533 10.857 4.692 1.00 98.56 184 LYS A CA 1
ATOM 1374 C C . LYS A 1 184 ? -9.293 12.083 4.177 1.00 98.56 184 LYS A C 1
ATOM 1376 O O . LYS A 1 184 ? -10.018 12.709 4.943 1.00 98.56 184 LYS A O 1
ATOM 1381 N N . GLN A 1 185 ? -9.153 12.416 2.895 1.00 98.62 185 GLN A N 1
ATOM 1382 C CA . GLN A 1 185 ? -9.912 13.484 2.233 1.00 98.62 185 GLN A CA 1
ATOM 1383 C C . GLN A 1 185 ? -11.324 13.047 1.797 1.00 98.62 185 GLN A C 1
ATOM 1385 O O . GLN A 1 185 ? -12.049 13.840 1.198 1.00 98.62 185 GLN A O 1
ATOM 1390 N N . GLY A 1 186 ? -11.730 11.804 2.078 1.00 98.44 186 GLY A N 1
ATOM 1391 C CA . GLY A 1 186 ? -13.047 11.271 1.730 1.00 98.44 186 GLY A CA 1
ATOM 1392 C C . GLY A 1 186 ? -13.196 10.883 0.259 1.00 98.44 186 GLY A C 1
ATOM 1393 O O . GLY A 1 186 ? -14.321 10.794 -0.232 1.00 98.44 186 GLY A O 1
ATOM 1394 N N . LYS A 1 187 ? -12.086 10.679 -0.464 1.00 98.62 187 LYS A N 1
ATOM 1395 C CA . LYS A 1 187 ? -12.123 10.216 -1.855 1.00 98.62 187 LYS A CA 1
ATOM 1396 C C . LYS A 1 187 ? -12.597 8.771 -1.947 1.00 98.62 187 LYS A C 1
ATOM 1398 O O . LYS A 1 187 ? -12.209 7.922 -1.150 1.00 98.62 187 LYS A O 1
ATOM 1403 N N . SER A 1 188 ? -13.412 8.490 -2.959 1.00 98.31 188 SER A N 1
ATOM 1404 C CA . SER A 1 188 ? -13.819 7.122 -3.282 1.00 98.31 188 SER A CA 1
ATOM 1405 C C . SER A 1 188 ? -12.637 6.299 -3.805 1.00 98.31 188 SER A C 1
ATOM 1407 O O . SER A 1 188 ? -11.708 6.844 -4.401 1.00 98.31 188 SER A O 1
ATOM 1409 N N . VAL A 1 189 ? -12.695 4.971 -3.660 1.00 98.38 189 VAL A N 1
ATOM 1410 C CA . VAL A 1 189 ? -11.657 4.052 -4.173 1.00 98.38 189 VAL A CA 1
ATOM 1411 C C . VAL A 1 189 ? -11.391 4.280 -5.667 1.00 98.38 189 VAL A C 1
ATOM 1413 O O . VAL A 1 189 ? -10.242 4.284 -6.097 1.00 98.38 189 VAL A O 1
ATOM 1416 N N . LYS A 1 190 ? -12.440 4.554 -6.450 1.00 98.38 190 LYS A N 1
ATOM 1417 C CA . LYS A 1 190 ? -12.340 4.861 -7.881 1.00 98.38 190 LYS A CA 1
ATOM 1418 C C . LYS A 1 190 ? -11.579 6.157 -8.164 1.00 98.38 190 LYS A C 1
ATOM 1420 O O . LYS A 1 190 ? -10.728 6.183 -9.048 1.00 98.38 190 LYS A O 1
ATOM 1425 N N . GLU A 1 191 ? -11.855 7.227 -7.417 1.00 98.56 191 GLU A N 1
ATOM 1426 C CA . GLU A 1 191 ? -11.102 8.483 -7.539 1.00 98.56 191 GLU A CA 1
ATOM 1427 C C . GLU A 1 191 ? -9.639 8.298 -7.127 1.00 98.56 191 GLU A C 1
ATOM 1429 O O . GLU A 1 191 ? -8.748 8.800 -7.807 1.00 98.56 191 GLU A O 1
ATOM 1434 N N . ILE A 1 192 ? -9.388 7.556 -6.044 1.00 98.75 192 ILE A N 1
ATOM 1435 C CA . ILE A 1 192 ? -8.032 7.233 -5.583 1.00 98.75 192 ILE A CA 1
ATOM 1436 C C . ILE A 1 192 ? -7.277 6.478 -6.678 1.00 98.75 192 ILE A C 1
ATOM 1438 O O . ILE A 1 192 ? -6.182 6.885 -7.061 1.00 98.75 192 ILE A O 1
ATOM 1442 N N . ARG A 1 193 ? -7.883 5.419 -7.225 1.00 98.50 193 ARG A N 1
ATOM 1443 C CA . ARG A 1 193 ? -7.310 4.628 -8.316 1.00 98.50 193 ARG A CA 1
ATOM 1444 C C . ARG A 1 193 ? -6.988 5.497 -9.529 1.00 98.50 193 ARG A C 1
ATOM 1446 O O . ARG A 1 193 ? -5.876 5.425 -10.037 1.00 98.50 193 ARG A O 1
ATOM 1453 N N . ALA A 1 194 ? -7.903 6.379 -9.930 1.00 98.31 194 ALA A N 1
ATOM 1454 C CA . ALA A 1 194 ? -7.676 7.294 -11.045 1.00 98.31 194 ALA A CA 1
ATOM 1455 C C . ALA A 1 194 ? -6.478 8.237 -10.816 1.00 98.31 194 ALA A C 1
ATOM 1457 O O . ALA A 1 194 ? -5.735 8.518 -11.756 1.00 98.31 194 ALA A O 1
ATOM 1458 N N . VAL A 1 195 ? -6.259 8.708 -9.581 1.00 98.44 195 VAL A N 1
ATOM 1459 C CA . VAL A 1 195 ? -5.081 9.527 -9.241 1.00 98.44 195 VAL A CA 1
ATOM 1460 C C . VAL A 1 195 ? -3.789 8.713 -9.349 1.00 98.44 195 VAL A C 1
ATOM 1462 O O . VAL A 1 195 ? -2.823 9.192 -9.945 1.00 98.44 195 VAL A O 1
ATOM 1465 N N . ILE A 1 196 ? -3.762 7.489 -8.815 1.00 98.62 196 ILE A N 1
ATOM 1466 C CA . ILE A 1 196 ? -2.583 6.611 -8.891 1.00 98.62 196 ILE A CA 1
ATOM 1467 C C . ILE A 1 196 ? -2.260 6.262 -10.349 1.00 98.62 196 ILE A C 1
ATOM 1469 O O . ILE A 1 196 ? -1.125 6.456 -10.791 1.00 98.62 196 ILE A O 1
ATOM 1473 N N . ASP A 1 197 ? -3.258 5.851 -11.127 1.00 98.19 197 ASP A N 1
ATOM 1474 C CA . ASP A 1 197 ? -3.076 5.492 -12.534 1.00 98.19 197 ASP A CA 1
ATOM 1475 C C . ASP A 1 197 ? -2.629 6.706 -13.357 1.00 98.19 197 ASP A C 1
ATOM 1477 O O . ASP A 1 197 ? -1.695 6.607 -14.150 1.00 98.19 197 ASP A O 1
ATOM 1481 N N . GLY A 1 198 ? -3.213 7.886 -13.120 1.00 98.06 198 GLY A N 1
ATOM 1482 C CA . GLY A 1 198 ? -2.789 9.130 -13.766 1.00 98.06 198 GLY A CA 1
ATOM 1483 C C . GLY A 1 198 ? -1.358 9.554 -13.412 1.00 98.06 198 GLY A C 1
ATOM 1484 O O . GLY A 1 198 ? -0.686 10.190 -14.225 1.00 98.06 198 GLY A O 1
ATOM 1485 N N . THR A 1 199 ? -0.872 9.175 -12.227 1.00 98.06 199 THR A N 1
ATOM 1486 C CA . THR A 1 199 ? 0.491 9.476 -11.763 1.00 98.06 199 THR A CA 1
ATOM 1487 C C . THR A 1 199 ? 1.519 8.539 -12.398 1.00 98.06 199 THR A C 1
ATOM 1489 O O . THR A 1 199 ? 2.563 8.992 -12.876 1.00 98.06 199 THR A O 1
ATOM 1492 N N . TYR A 1 200 ? 1.230 7.236 -12.438 1.00 98.00 200 TYR A N 1
ATOM 1493 C CA . TYR A 1 200 ? 2.226 6.222 -12.789 1.00 98.00 200 TYR A CA 1
ATOM 1494 C C . TYR A 1 200 ? 2.045 5.600 -14.181 1.00 98.00 200 TYR A C 1
ATOM 1496 O O . TYR A 1 200 ? 3.038 5.232 -14.810 1.00 98.00 200 TYR A O 1
ATOM 1504 N N . SER A 1 201 ? 0.838 5.566 -14.752 1.00 96.12 201 SER A N 1
ATOM 1505 C CA . SER A 1 201 ? 0.568 4.990 -16.082 1.00 96.12 201 SER A CA 1
ATOM 1506 C C . SER A 1 201 ? 0.958 5.927 -17.241 1.00 96.12 201 SER A C 1
ATOM 1508 O O . SER A 1 201 ? 0.226 6.101 -18.215 1.00 96.12 201 SER A O 1
ATOM 1510 N N . THR A 1 202 ? 2.139 6.540 -17.152 1.00 95.00 202 THR A N 1
ATOM 1511 C CA . THR A 1 202 ? 2.666 7.528 -18.113 1.00 95.00 202 THR A CA 1
ATOM 1512 C C . THR A 1 202 ? 3.607 6.923 -19.161 1.00 95.00 202 THR A C 1
ATOM 1514 O O . THR A 1 202 ? 4.144 7.645 -20.001 1.00 95.00 202 THR A O 1
ATOM 1517 N N . GLY A 1 203 ? 3.866 5.613 -19.087 1.00 93.12 203 GLY A N 1
ATOM 1518 C CA . GLY A 1 203 ? 4.871 4.909 -19.896 1.00 93.12 203 GLY A CA 1
ATOM 1519 C C . GLY A 1 203 ? 6.312 5.049 -19.386 1.00 93.12 203 GLY A C 1
ATOM 1520 O O . GLY A 1 203 ? 7.215 4.437 -19.947 1.00 93.12 203 GLY A O 1
ATOM 1521 N N . LYS A 1 204 ? 6.541 5.834 -18.323 1.00 95.62 204 LYS A N 1
ATOM 1522 C CA . LYS A 1 204 ? 7.845 5.937 -17.638 1.00 95.62 204 LYS A CA 1
ATOM 1523 C C . LYS A 1 204 ? 8.044 4.874 -16.556 1.00 95.62 204 LYS A C 1
ATOM 1525 O O . LYS A 1 204 ? 9.179 4.610 -16.174 1.00 95.62 204 LYS A O 1
ATOM 1530 N N . TYR A 1 205 ? 6.948 4.310 -16.059 1.00 96.94 205 TYR A N 1
ATOM 1531 C CA . TYR A 1 205 ? 6.928 3.239 -15.070 1.00 96.94 205 TYR A CA 1
ATOM 1532 C C . TYR A 1 205 ? 6.563 1.912 -15.739 1.00 96.94 205 TYR A C 1
ATOM 1534 O O . TYR A 1 205 ? 6.15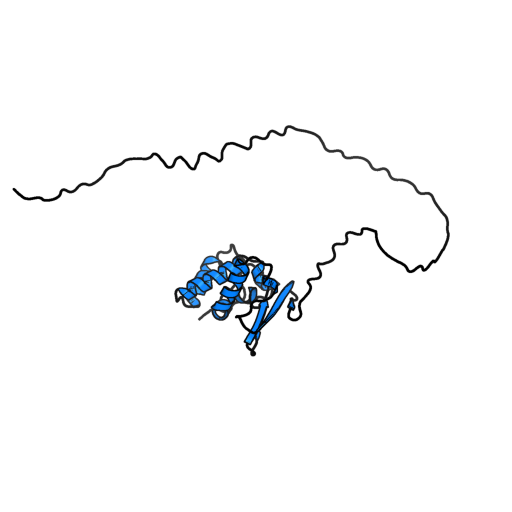1 1.883 -16.903 1.00 96.94 205 TYR A O 1
ATOM 1542 N N . ALA A 1 206 ? 6.727 0.811 -15.010 1.00 97.50 206 ALA A N 1
ATOM 1543 C CA . ALA A 1 206 ? 6.361 -0.509 -15.507 1.00 97.50 206 ALA A CA 1
ATOM 1544 C C . ALA A 1 206 ? 4.835 -0.646 -15.671 1.00 97.50 206 ALA A C 1
ATOM 1546 O O . ALA A 1 206 ? 4.090 0.144 -15.092 1.00 97.50 206 ALA A O 1
ATOM 1547 N N . PRO A 1 207 ? 4.347 -1.650 -16.420 1.00 97.06 207 PRO A N 1
ATOM 1548 C CA . PRO A 1 207 ? 2.926 -1.987 -16.431 1.00 97.06 207 PRO A CA 1
ATOM 1549 C C . PRO A 1 207 ? 2.384 -2.244 -15.011 1.00 97.06 207 PRO A C 1
ATOM 1551 O O . PRO A 1 207 ? 3.137 -2.718 -14.153 1.00 97.06 207 PRO A O 1
ATOM 1554 N N . PRO A 1 208 ? 1.095 -1.954 -14.754 1.00 97.56 208 PRO A N 1
ATOM 1555 C CA . PRO A 1 208 ? 0.498 -2.190 -13.446 1.00 97.56 208 PRO A CA 1
ATOM 1556 C C . PRO A 1 208 ? 0.482 -3.682 -13.102 1.00 97.56 208 PRO A C 1
ATOM 1558 O O . PRO A 1 208 ? 0.368 -4.541 -13.981 1.00 97.56 208 PRO A O 1
ATOM 1561 N N . THR A 1 209 ? 0.506 -3.996 -11.806 1.00 98.06 209 THR A N 1
ATOM 1562 C CA . THR A 1 209 ? 0.088 -5.316 -11.306 1.00 98.06 209 THR A CA 1
ATOM 1563 C C . THR A 1 209 ? -1.315 -5.682 -11.818 1.00 98.06 209 THR A C 1
ATOM 1565 O O . THR A 1 209 ? -2.108 -4.779 -12.096 1.00 98.06 209 THR A O 1
ATOM 1568 N N . PRO A 1 210 ? -1.671 -6.981 -11.918 1.00 97.31 210 PRO A N 1
ATOM 1569 C CA . PRO A 1 210 ? -2.975 -7.436 -12.414 1.00 97.31 210 PRO A CA 1
ATOM 1570 C C . PRO A 1 210 ? -4.089 -7.204 -11.377 1.00 97.31 210 PRO A C 1
ATOM 1572 O O . PRO A 1 210 ? -4.674 -8.143 -10.837 1.00 97.31 210 PRO A O 1
ATOM 1575 N N . THR A 1 211 ? -4.347 -5.937 -11.074 1.00 96.56 211 THR A N 1
ATOM 1576 C CA . THR A 1 211 ? -5.311 -5.473 -10.081 1.00 96.56 211 THR A CA 1
ATOM 1577 C C . THR A 1 211 ? -6.640 -5.189 -10.777 1.00 96.56 211 THR A C 1
ATOM 1579 O O . THR A 1 211 ? -6.659 -4.344 -11.677 1.00 96.56 211 THR A O 1
ATOM 1582 N N . PRO A 1 212 ? -7.743 -5.856 -10.392 1.00 94.25 212 PRO A N 1
ATOM 1583 C CA . PRO A 1 212 ? -9.049 -5.621 -10.998 1.00 94.25 212 PRO A CA 1
ATOM 1584 C C . PRO A 1 212 ? -9.468 -4.148 -10.963 1.00 94.25 212 PRO A C 1
ATOM 1586 O O . PRO A 1 212 ? -9.112 -3.405 -10.047 1.00 94.25 212 PRO A O 1
ATOM 1589 N N . GLU A 1 213 ? -10.243 -3.741 -11.965 1.00 89.38 213 GLU A N 1
ATOM 1590 C CA . GLU A 1 213 ? -10.828 -2.403 -12.018 1.00 89.38 213 GLU A CA 1
ATOM 1591 C C . GLU A 1 213 ? -11.917 -2.223 -10.957 1.00 89.38 213 GLU A C 1
ATOM 1593 O O . GLU A 1 213 ? -12.671 -3.147 -10.640 1.00 89.38 213 GLU A O 1
ATOM 1598 N N . VAL A 1 214 ? -12.018 -1.000 -10.438 1.00 87.31 214 VAL A N 1
ATOM 1599 C CA . VAL A 1 214 ? -13.015 -0.620 -9.431 1.00 87.31 214 VAL A CA 1
ATOM 1600 C C . VAL A 1 214 ? -14.220 -0.022 -10.155 1.00 87.31 214 VAL A C 1
ATOM 1602 O O . VAL A 1 214 ? -14.105 1.034 -10.782 1.00 87.31 214 VAL A O 1
ATOM 1605 N N . MET A 1 215 ? -15.362 -0.718 -10.104 1.00 67.88 215 MET A N 1
ATOM 1606 C CA . MET A 1 215 ? -16.604 -0.307 -10.782 1.00 67.88 215 MET A CA 1
ATOM 1607 C C . MET A 1 215 ? -17.190 0.983 -10.196 1.00 67.88 215 MET A C 1
ATOM 1609 O O . MET A 1 215 ? -17.338 1.059 -8.958 1.00 67.88 215 MET A O 1
#

pLDDT: mean 76.72, std 26.14, range [31.19, 98.81]

InterPro domains:
  IPR025673 Protein of unknown function with PCYCGC motif [PF13798] (54-212)

Foldseek 3Di:
DDDDDDDDDDDDDDDPDPPPPPVPPDPPDDPDDDDDDDDDDDDDDDDDDDDDDDDDDDDDDDDDDDDDDDDPDPDDPPPPAPPAWDQDPLRKIKGKDQALVDDDPVCVPPDVLVVVLLNLCSVCVVLQLQAWFQAPCCVSQVHQGLSCQFWVDADPSRMTITIPNVVVDPSSSVLSVQLSVVVVVVDDSLRSNVVNCVVRVPVPTHDIHNRDHDD